Protein AF-0000000066322298 (afdb_homodimer)

Structure (mmCIF, N/CA/C/O backbone):
data_AF-0000000066322298-model_v1
#
loop_
_entity.id
_entity.type
_entity.pdbx_description
1 polymer 'Putative pre-16S rRNA nuclease'
#
loop_
_atom_site.group_PDB
_atom_site.id
_atom_site.type_symbol
_atom_site.label_atom_id
_atom_site.label_alt_id
_atom_site.label_comp_id
_atom_site.label_asym_id
_atom_site.label_entity_id
_atom_site.label_seq_id
_atom_site.pdbx_PDB_ins_code
_atom_site.Cartn_x
_atom_site.Cartn_y
_atom_site.Cartn_z
_atom_site.occupancy
_atom_site.B_iso_or_equiv
_atom_site.auth_seq_id
_atom_site.auth_comp_id
_atom_site.auth_asym_id
_atom_site.auth_atom_id
_atom_site.pdbx_PDB_model_num
ATOM 1 N N . MET A 1 1 ? -18.297 -0.615 18.203 1 59.66 1 MET A N 1
ATOM 2 C CA . MET A 1 1 ? -17.594 0.666 18.266 1 59.66 1 MET A CA 1
ATOM 3 C C . MET A 1 1 ? -18.031 1.583 17.125 1 59.66 1 MET A C 1
ATOM 5 O O . MET A 1 1 ? -18.406 1.11 16.062 1 59.66 1 MET A O 1
ATOM 9 N N . PRO A 1 2 ? -18.266 2.912 17.453 1 78.44 2 PRO A N 1
ATOM 10 C CA . PRO A 1 2 ? -18.766 3.76 16.359 1 78.44 2 PRO A CA 1
ATOM 11 C C . PRO A 1 2 ? -17.766 3.875 15.203 1 78.44 2 PRO A C 1
ATOM 13 O O . PRO A 1 2 ? -16.562 3.676 15.391 1 78.44 2 PRO A O 1
ATOM 16 N N . GLU A 1 3 ? -18.234 3.994 14.047 1 89.56 3 GLU A N 1
ATOM 17 C CA . GLU A 1 3 ? -17.438 4.18 12.836 1 89.56 3 GLU A CA 1
ATOM 18 C C . GLU A 1 3 ? -16.562 5.418 12.953 1 89.56 3 GLU A C 1
ATOM 20 O O . GLU A 1 3 ? -17.016 6.477 13.391 1 89.56 3 GLU A O 1
ATOM 25 N N . GLU A 1 4 ? -15.305 5.211 12.797 1 94.12 4 GLU A N 1
ATOM 26 C CA . GLU A 1 4 ? -14.367 6.328 12.844 1 94.12 4 GLU A CA 1
ATOM 27 C C . GLU A 1 4 ? -13.742 6.59 11.477 1 94.12 4 GLU A C 1
ATOM 29 O O . GLU A 1 4 ? -13.43 5.652 10.742 1 94.12 4 GLU A O 1
ATOM 34 N N . THR A 1 5 ? -13.68 7.855 11.18 1 95.88 5 THR A N 1
ATOM 35 C CA . THR A 1 5 ? -12.875 8.305 10.055 1 95.88 5 THR A CA 1
ATOM 36 C C . THR A 1 5 ? -11.461 8.656 10.508 1 95.88 5 THR A C 1
ATOM 38 O O . THR A 1 5 ? -11.281 9.281 11.555 1 95.88 5 THR A O 1
ATOM 41 N N . LEU A 1 6 ? -10.508 8.188 9.703 1 96.75 6 LEU A N 1
ATOM 42 C CA . LEU A 1 6 ? -9.109 8.492 10 1 96.75 6 LEU A CA 1
ATOM 43 C C . LEU A 1 6 ? -8.43 9.164 8.812 1 96.75 6 LEU A C 1
ATOM 45 O O . LEU A 1 6 ? -8.719 8.836 7.66 1 96.75 6 LEU A O 1
ATOM 49 N N . LEU A 1 7 ? -7.512 10.086 9.117 1 97.5 7 LEU A N 1
ATOM 50 C CA . LEU A 1 7 ? -6.574 10.633 8.141 1 97.5 7 LEU A CA 1
ATOM 51 C C . LEU A 1 7 ? -5.145 10.211 8.461 1 97.5 7 LEU A C 1
ATOM 53 O O . LEU A 1 7 ? -4.789 10.055 9.633 1 97.5 7 LEU A O 1
ATOM 57 N N . ALA A 1 8 ? -4.406 10.039 7.414 1 96.25 8 ALA A N 1
ATOM 58 C CA . ALA A 1 8 ? -2.986 9.75 7.602 1 96.25 8 ALA A CA 1
ATOM 59 C C . ALA A 1 8 ? -2.117 10.727 6.816 1 96.25 8 ALA A C 1
ATOM 61 O O . ALA A 1 8 ? -2.479 11.133 5.711 1 96.25 8 ALA A O 1
ATOM 62 N N . PHE A 1 9 ? -0.996 11.039 7.461 1 94.62 9 PHE A N 1
ATOM 63 C CA . PHE A 1 9 ? 0.003 11.891 6.828 1 94.62 9 PHE A CA 1
ATOM 64 C C . PHE A 1 9 ? 1.349 11.188 6.75 1 94.62 9 PHE A C 1
ATOM 66 O O . PHE A 1 9 ? 1.855 10.688 7.758 1 94.62 9 PHE A O 1
ATOM 73 N N . ASP A 1 10 ? 1.851 11.078 5.547 1 89.56 10 ASP A N 1
ATOM 74 C CA . ASP A 1 10 ? 3.25 10.719 5.328 1 89.56 10 ASP A CA 1
ATOM 75 C C . ASP A 1 10 ? 4.102 11.969 5.09 1 89.56 10 ASP A C 1
ATOM 77 O O . ASP A 1 10 ? 4.156 12.484 3.975 1 89.56 10 ASP A O 1
ATOM 81 N N . PHE A 1 11 ? 4.746 12.344 6.215 1 88.69 11 PHE A N 1
ATOM 82 C CA . PHE A 1 11 ? 5.441 13.625 6.242 1 88.69 11 PHE A CA 1
ATOM 83 C C . PHE A 1 11 ? 6.789 13.523 5.543 1 88.69 11 PHE A C 1
ATOM 85 O O . PHE A 1 11 ? 7.648 12.734 5.949 1 88.69 11 PHE A O 1
ATOM 92 N N . GLY A 1 12 ? 6.855 14.227 4.473 1 82 12 GLY A N 1
ATOM 93 C CA . GLY A 1 12 ? 8.133 14.445 3.809 1 82 12 GLY A CA 1
ATOM 94 C C . GLY A 1 12 ? 8.562 15.898 3.805 1 82 12 GLY A C 1
ATOM 95 O O . GLY A 1 12 ? 7.734 16.797 3.961 1 82 12 GLY A O 1
ATOM 96 N N . GLU A 1 13 ? 9.883 16.156 3.654 1 77.44 13 GLU A N 1
ATOM 97 C CA . GLU A 1 13 ? 10.422 17.516 3.641 1 77.44 13 GLU A CA 1
ATOM 98 C C . GLU A 1 13 ? 9.852 18.312 2.477 1 77.44 13 GLU A C 1
ATOM 100 O O . GLU A 1 13 ? 9.555 19.5 2.623 1 77.44 13 GLU A O 1
ATOM 105 N N . LYS A 1 14 ? 9.625 17.641 1.433 1 80.81 14 LYS A N 1
ATOM 106 C CA . LYS A 1 14 ? 9.188 18.359 0.234 1 80.81 14 LYS A CA 1
ATOM 107 C C . LYS A 1 14 ? 7.684 18.203 0.023 1 80.81 14 LYS A C 1
ATOM 109 O O . LYS A 1 14 ? 7.055 19.047 -0.613 1 80.81 14 LYS A O 1
ATOM 114 N N . LYS A 1 15 ? 7.191 17.188 0.535 1 88.06 15 LYS A N 1
ATOM 115 C CA . LYS A 1 15 ? 5.773 16.922 0.31 1 88.06 15 LYS A CA 1
ATOM 116 C C . LYS A 1 15 ? 5.176 16.109 1.452 1 88.06 15 LYS A C 1
ATOM 118 O O . LYS A 1 15 ? 5.902 15.422 2.182 1 88.06 15 LYS A O 1
ATOM 123 N N . ILE A 1 16 ? 3.859 16.266 1.579 1 91.06 16 ILE A N 1
ATOM 124 C CA . ILE A 1 16 ? 3.121 15.461 2.547 1 91.06 16 ILE A CA 1
ATOM 125 C C . ILE A 1 16 ? 2.064 14.625 1.826 1 91.06 16 ILE A C 1
ATOM 127 O O . ILE A 1 16 ? 1.166 15.172 1.182 1 91.06 16 ILE A O 1
ATOM 131 N N . GLY A 1 17 ? 2.197 13.289 1.873 1 92.31 17 GLY A N 1
ATOM 132 C CA . GLY A 1 17 ? 1.12 12.43 1.411 1 92.31 17 GLY A CA 1
ATOM 133 C C . GLY A 1 17 ? -0.044 12.359 2.381 1 92.31 17 GLY A C 1
ATOM 134 O O . GLY A 1 17 ? 0.156 12.328 3.598 1 92.31 17 GLY A O 1
ATOM 135 N N . VAL A 1 18 ? -1.245 12.344 1.82 1 94.56 18 VAL A N 1
ATOM 136 C CA . VAL A 1 18 ? -2.438 12.266 2.658 1 94.56 18 VAL A CA 1
ATOM 137 C C . VAL A 1 18 ? -3.287 11.07 2.232 1 94.56 18 VAL A C 1
ATOM 139 O O . VAL A 1 18 ? -3.469 10.828 1.037 1 94.56 18 VAL A O 1
ATOM 142 N N . ALA A 1 19 ? -3.756 10.383 3.213 1 93.94 19 ALA A N 1
ATOM 143 C CA . ALA A 1 19 ? -4.68 9.281 2.967 1 93.94 19 ALA A CA 1
ATOM 144 C C . ALA A 1 19 ? -5.875 9.344 3.912 1 93.94 19 ALA A C 1
ATOM 146 O O . ALA A 1 19 ? -5.836 10.047 4.93 1 93.94 19 ALA A O 1
ATOM 147 N N . ILE A 1 20 ? -6.91 8.695 3.496 1 95.19 20 ILE A N 1
ATOM 148 C CA . ILE A 1 20 ? -8.125 8.656 4.305 1 95.19 20 ILE A CA 1
ATOM 149 C C . ILE A 1 20 ? -8.609 7.211 4.422 1 95.19 20 ILE A C 1
ATOM 151 O O . ILE A 1 20 ? -8.367 6.395 3.531 1 95.19 20 ILE A O 1
ATOM 155 N N . GLY A 1 21 ? -9.195 6.934 5.566 1 94 21 GLY A N 1
ATOM 156 C CA . GLY A 1 21 ? -9.805 5.637 5.805 1 94 21 GLY A CA 1
ATOM 157 C C . GLY A 1 21 ? -10.859 5.664 6.891 1 94 21 GLY A C 1
ATOM 158 O O . GLY A 1 21 ? -11.148 6.723 7.461 1 94 21 GLY A O 1
ATOM 159 N N . ASN A 1 22 ? -11.523 4.535 7.047 1 93.06 22 ASN A N 1
ATOM 160 C CA . ASN A 1 22 ? -12.508 4.414 8.125 1 93.06 22 ASN A CA 1
ATOM 161 C C . ASN A 1 22 ? -12.531 3.002 8.703 1 93.06 22 ASN A C 1
ATOM 163 O O . ASN A 1 22 ? -12.055 2.059 8.07 1 93.06 22 ASN A O 1
ATOM 167 N N . THR A 1 23 ? -13.094 2.932 9.883 1 92.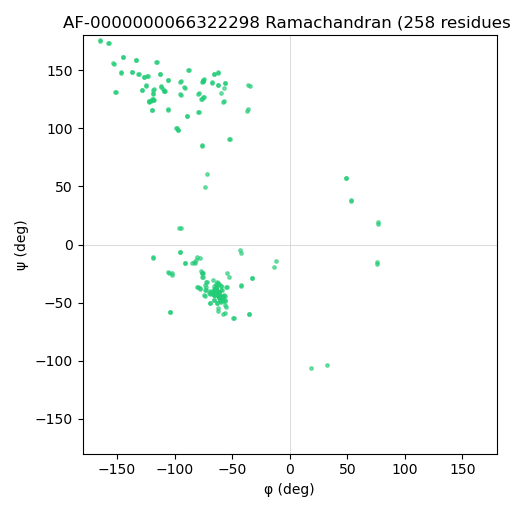31 23 THR A N 1
ATOM 168 C CA . THR A 1 23 ? -13.055 1.671 10.617 1 92.31 23 THR A CA 1
ATOM 169 C C . THR A 1 23 ? -14.172 0.741 10.148 1 92.31 23 THR A C 1
ATOM 171 O O . THR A 1 23 ? -14.156 -0.455 10.445 1 92.31 23 THR A O 1
ATOM 174 N N . LEU A 1 24 ? -15.141 1.279 9.445 1 88.25 24 LEU A N 1
ATOM 175 C CA . LEU A 1 24 ? -16.219 0.44 8.93 1 88.25 24 LEU A CA 1
ATOM 176 C C . LEU A 1 24 ? -15.703 -0.484 7.828 1 88.25 24 LEU A C 1
ATOM 178 O O . LEU A 1 24 ? -15.898 -1.7 7.891 1 88.25 24 LEU A O 1
ATOM 182 N N . THR A 1 25 ? -15.008 0.079 6.848 1 85.69 25 THR A N 1
ATOM 183 C CA . THR A 1 25 ? -14.508 -0.698 5.723 1 85.69 25 THR A CA 1
ATOM 184 C C . THR A 1 25 ? -13.102 -1.218 6.012 1 85.69 25 THR A C 1
ATOM 186 O O . THR A 1 25 ? -12.602 -2.105 5.312 1 85.69 25 THR A O 1
ATOM 189 N N . CYS A 1 26 ? -12.445 -0.645 7.023 1 87.94 26 CYS A N 1
ATOM 190 C CA . CYS A 1 26 ? -11.062 -0.976 7.359 1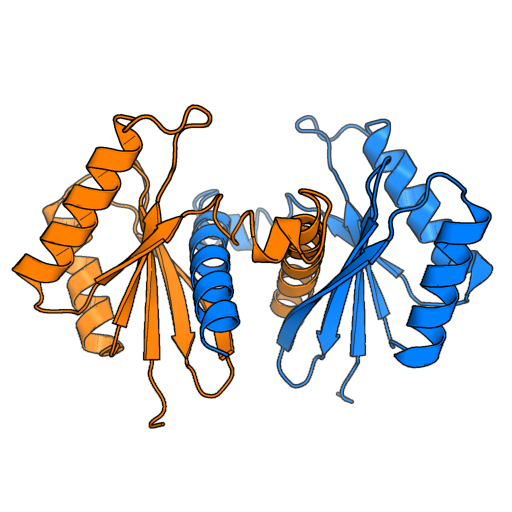 87.94 26 CYS A CA 1
ATOM 191 C C . CYS A 1 26 ? -10.156 -0.851 6.141 1 87.94 26 CYS A C 1
ATOM 193 O O . CYS A 1 26 ? -9.297 -1.701 5.91 1 87.94 26 CYS A O 1
ATOM 195 N N . HIS A 1 27 ? -10.484 0.156 5.379 1 86.81 27 HIS A N 1
ATOM 196 C CA . HIS A 1 27 ? -9.742 0.372 4.137 1 86.81 27 HIS A CA 1
ATOM 197 C C . HIS A 1 27 ? -9.234 1.805 4.043 1 86.81 27 HIS A C 1
ATOM 199 O O . HIS A 1 27 ? -9.969 2.752 4.332 1 86.81 27 HIS A O 1
ATOM 205 N N . ALA A 1 28 ? -7.922 1.854 3.668 1 90.38 28 ALA A N 1
ATOM 206 C CA . ALA A 1 28 ? -7.281 3.148 3.451 1 90.38 28 ALA A CA 1
ATOM 207 C C . ALA A 1 28 ? -7.082 3.418 1.962 1 90.38 28 ALA A C 1
ATOM 209 O O . ALA A 1 28 ? -6.762 2.504 1.197 1 90.38 28 ALA A O 1
ATOM 210 N N . ARG A 1 29 ? -7.27 4.656 1.54 1 88.31 29 ARG A N 1
ATOM 211 C CA . ARG A 1 29 ? -7 5.059 0.163 1 88.31 29 ARG A CA 1
ATOM 212 C C . ARG A 1 29 ? -6.277 6.398 0.114 1 88.31 29 ARG A C 1
ATOM 214 O O . ARG A 1 29 ? -6.465 7.246 0.992 1 88.31 29 ARG A O 1
ATOM 221 N N . PRO A 1 30 ? -5.402 6.578 -0.94 1 89.19 30 PRO A N 1
ATOM 222 C CA . PRO A 1 30 ? -4.77 7.891 -1.085 1 89.19 30 PRO A CA 1
ATOM 223 C C . PRO A 1 30 ? -5.781 9.008 -1.343 1 89.19 30 PRO A C 1
ATOM 225 O O . PRO A 1 30 ? -6.781 8.789 -2.031 1 89.19 30 PRO A O 1
ATOM 228 N N . LEU A 1 31 ? -5.562 10.148 -0.655 1 91.19 31 LEU A N 1
ATOM 229 C CA . LEU A 1 31 ? -6.449 11.289 -0.848 1 91.19 31 LEU A CA 1
ATOM 230 C C . LEU A 1 31 ? -5.781 12.359 -1.702 1 91.19 31 LEU A C 1
ATOM 232 O O . LEU A 1 31 ? -6.301 12.727 -2.756 1 91.19 31 LEU A O 1
ATOM 236 N N . GLU A 1 32 ? -4.652 12.859 -1.287 1 90.69 32 GLU A N 1
ATOM 237 C CA . GLU A 1 32 ? -3.936 13.891 -2.035 1 90.69 32 GLU A CA 1
ATOM 238 C C . GLU A 1 32 ? -2.496 14.023 -1.551 1 90.69 32 GLU A C 1
ATOM 240 O O . GLU A 1 32 ? -2.082 13.336 -0.616 1 90.69 32 GLU A O 1
ATOM 245 N N . ILE A 1 33 ? -1.737 14.922 -2.309 1 91.19 33 ILE A N 1
ATOM 246 C CA . ILE A 1 33 ? -0.397 15.336 -1.911 1 91.19 33 ILE A CA 1
ATOM 247 C C . ILE A 1 33 ? -0.375 16.844 -1.663 1 91.19 33 ILE A C 1
ATOM 249 O O . ILE A 1 33 ? -0.882 17.625 -2.477 1 91.19 33 ILE A O 1
ATOM 253 N N . ILE A 1 34 ? 0.028 17.219 -0.518 1 91.69 34 ILE A N 1
ATOM 254 C CA . ILE A 1 34 ? 0.225 18.625 -0.224 1 91.69 34 ILE A CA 1
ATOM 255 C C . ILE A 1 34 ? 1.65 19.047 -0.591 1 91.69 34 ILE A C 1
ATOM 257 O O . ILE A 1 34 ? 2.615 18.531 -0.017 1 91.69 34 ILE A O 1
ATOM 261 N N . PHE A 1 35 ? 1.629 19.875 -1.681 1 83.81 35 PHE A N 1
ATOM 262 C CA . PHE A 1 35 ? 2.916 20.406 -2.119 1 83.81 35 PHE A CA 1
ATOM 263 C C . PHE A 1 35 ? 3.133 21.812 -1.582 1 83.81 35 PHE A C 1
ATOM 265 O O . PHE A 1 35 ? 2.314 22.703 -1.815 1 83.81 35 PHE A O 1
ATOM 272 N N . SER A 1 36 ? 3.836 22.031 -0.592 1 73.94 36 SER A N 1
ATOM 273 C CA . SER A 1 36 ? 4.117 23.422 -0.247 1 73.94 36 SER A CA 1
ATOM 274 C C . SER A 1 36 ? 5.461 23.562 0.459 1 73.94 36 SER A C 1
ATOM 276 O O . SER A 1 36 ? 5.801 22.75 1.321 1 73.94 36 SER A O 1
ATOM 278 N N . GLU A 1 37 ? 6.125 24.531 -0.12 1 73.56 37 GLU A N 1
ATOM 279 C CA . GLU A 1 37 ? 7.391 24.844 0.541 1 73.56 37 GLU A CA 1
ATOM 280 C C . GLU A 1 37 ? 7.168 25.641 1.818 1 73.56 37 GLU A C 1
ATOM 282 O O . GLU A 1 37 ? 7.984 25.578 2.742 1 73.56 37 GLU A O 1
ATOM 287 N N . ARG A 1 38 ? 6.047 26.328 1.857 1 86.38 38 ARG A N 1
ATOM 288 C CA . ARG A 1 38 ? 5.82 27.172 3.023 1 86.38 38 ARG A CA 1
ATOM 289 C C . ARG A 1 38 ? 4.988 26.438 4.074 1 86.38 38 ARG A C 1
ATOM 291 O O . ARG A 1 38 ? 3.977 25.812 3.748 1 86.38 38 ARG A O 1
ATOM 298 N N . ARG A 1 39 ? 5.375 26.672 5.312 1 87.56 39 ARG A N 1
ATOM 299 C CA . ARG A 1 39 ? 4.75 26.016 6.449 1 87.56 39 ARG A CA 1
ATOM 300 C C . ARG A 1 39 ? 3.295 26.438 6.602 1 87.56 39 ARG A C 1
ATOM 302 O O . ARG A 1 39 ? 2.414 25.609 6.836 1 87.56 39 ARG A O 1
ATOM 309 N N . ASP A 1 40 ? 3.047 27.75 6.457 1 90.94 40 ASP A N 1
ATOM 310 C CA . ASP A 1 40 ? 1.698 28.266 6.656 1 90.94 40 ASP A CA 1
ATOM 311 C C . ASP A 1 40 ? 0.732 27.703 5.617 1 90.94 40 ASP A C 1
ATOM 313 O O . ASP A 1 40 ? -0.422 27.406 5.93 1 90.94 40 ASP A O 1
ATOM 317 N N . GLU A 1 41 ? 1.222 27.578 4.465 1 92.19 41 GLU A N 1
ATOM 318 C CA . GLU A 1 41 ? 0.393 27.031 3.398 1 92.19 41 GLU A CA 1
ATOM 319 C C . GLU A 1 41 ? 0.106 25.547 3.635 1 92.19 41 GLU A C 1
ATOM 321 O O . GLU A 1 41 ? -1.02 25.078 3.426 1 92.19 41 GLU A O 1
ATOM 326 N N . ARG A 1 42 ? 1.069 24.875 4.066 1 92.06 42 ARG A N 1
ATOM 327 C CA . ARG A 1 42 ? 0.927 23.453 4.359 1 92.06 42 ARG A CA 1
ATOM 328 C C . ARG A 1 42 ? -0.107 23.219 5.453 1 92.06 42 ARG A C 1
ATOM 330 O O . ARG A 1 42 ? -1.021 22.422 5.293 1 92.06 42 ARG A O 1
ATOM 337 N N . PHE A 1 43 ? -0.017 24 6.453 1 94.62 43 PHE A N 1
ATOM 338 C CA . PHE A 1 4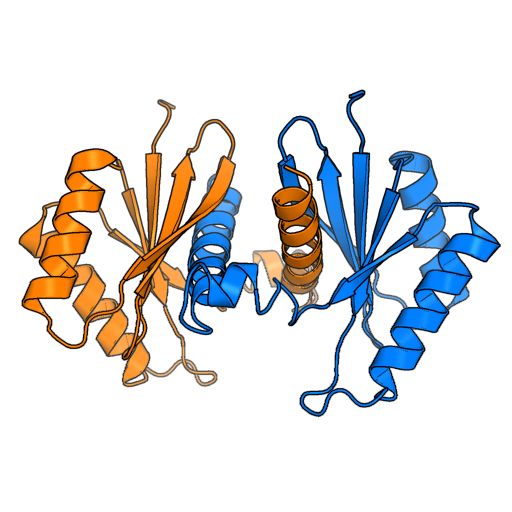3 ? -0.922 23.812 7.578 1 94.62 43 PHE A CA 1
ATOM 339 C C . PHE A 1 43 ? -2.312 24.344 7.25 1 94.62 43 PHE A C 1
ATOM 341 O O . PHE A 1 43 ? -3.311 23.859 7.785 1 94.62 43 PHE A O 1
ATOM 348 N N . GLY A 1 44 ? -2.32 25.344 6.363 1 96.25 44 GLY A N 1
ATOM 349 C CA . GLY A 1 44 ? -3.623 25.766 5.883 1 96.25 44 GLY A CA 1
ATOM 350 C C . GLY A 1 44 ? -4.387 24.672 5.164 1 96.25 44 GLY A C 1
ATOM 351 O O . GLY A 1 44 ? -5.586 24.484 5.398 1 96.25 44 GLY A O 1
ATOM 352 N N . ARG A 1 45 ? -3.674 24 4.312 1 95.31 45 ARG A N 1
ATOM 353 C CA . ARG A 1 45 ? -4.309 22.906 3.584 1 95.31 45 ARG A CA 1
ATOM 354 C C . ARG A 1 45 ? -4.711 21.766 4.531 1 95.31 45 ARG A C 1
ATOM 356 O O . ARG A 1 45 ? -5.793 21.203 4.398 1 95.31 45 ARG A O 1
ATOM 363 N N . ILE A 1 46 ? -3.873 21.5 5.457 1 96.69 46 ILE A N 1
ATOM 364 C CA . ILE A 1 46 ? -4.152 20.469 6.449 1 96.69 46 ILE A CA 1
ATOM 365 C C . ILE A 1 46 ? -5.406 20.844 7.238 1 96.69 46 ILE A C 1
ATOM 367 O O . ILE A 1 46 ? -6.281 20 7.457 1 96.69 46 ILE A O 1
ATOM 371 N N . GLN A 1 47 ? -5.441 22.062 7.613 1 97.19 47 GLN A N 1
ATOM 372 C CA . GLN A 1 47 ? -6.613 22.531 8.344 1 97.19 47 GLN A CA 1
ATOM 373 C C . GLN A 1 47 ? -7.887 22.312 7.535 1 97.19 47 GLN A C 1
ATOM 375 O O . GLN A 1 47 ? -8.898 21.844 8.07 1 97.19 47 GLN A O 1
ATOM 380 N N . ALA A 1 48 ? -7.789 22.625 6.289 1 97.69 48 ALA A N 1
ATOM 381 C CA . ALA A 1 48 ? -8.945 22.453 5.418 1 97.69 48 ALA A CA 1
ATOM 382 C C . ALA A 1 48 ? -9.367 20.984 5.359 1 97.69 48 ALA A C 1
ATOM 384 O O . ALA A 1 48 ? -10.562 20.672 5.371 1 97.69 48 ALA A O 1
ATOM 385 N N . LEU A 1 49 ? -8.438 20.125 5.289 1 97 49 LEU A N 1
ATOM 386 C CA . LEU A 1 49 ? -8.719 18.688 5.246 1 97 49 LEU A CA 1
ATOM 387 C C . LEU A 1 49 ? -9.352 18.219 6.551 1 97 49 LEU A C 1
ATOM 389 O O . LEU A 1 49 ? -10.32 17.453 6.535 1 97 49 LEU A O 1
ATOM 393 N N . LEU A 1 50 ? -8.844 18.656 7.699 1 97.62 50 LEU A N 1
ATOM 394 C CA . LEU A 1 50 ? -9.359 18.266 9.008 1 97.62 50 LEU A CA 1
ATOM 395 C C . LEU A 1 50 ? -10.789 18.766 9.195 1 97.62 50 LEU A C 1
ATOM 397 O O . LEU A 1 50 ? -11.617 18.062 9.781 1 97.62 50 LEU A O 1
ATOM 401 N N . GLU A 1 51 ? -11.031 19.891 8.68 1 97.44 51 GLU A N 1
ATOM 402 C CA . GLU A 1 51 ? -12.367 20.469 8.789 1 97.44 51 GLU A CA 1
ATOM 403 C C . GLU A 1 51 ? -13.352 19.734 7.875 1 97.44 51 GLU A C 1
ATOM 405 O O . GLU A 1 51 ? -14.516 19.547 8.234 1 97.44 51 GLU A O 1
ATOM 410 N N . ALA A 1 52 ? -12.867 19.344 6.762 1 97.31 52 ALA A N 1
ATOM 411 C CA . ALA A 1 52 ? -13.719 18.688 5.777 1 97.31 52 ALA A CA 1
ATOM 412 C C . ALA A 1 52 ? -14.07 17.266 6.215 1 97.31 52 ALA A C 1
ATOM 414 O O . ALA A 1 52 ? -15.203 16.812 6.039 1 97.31 52 ALA A O 1
ATOM 415 N N . TRP A 1 53 ? -13.125 16.562 6.789 1 96 53 TRP A N 1
ATOM 416 C CA . TRP A 1 53 ? -13.305 15.133 7.031 1 96 53 TRP A CA 1
ATOM 417 C C . TRP A 1 53 ? -13.586 14.859 8.508 1 96 53 TRP A C 1
ATOM 419 O O . TRP A 1 53 ? -14.109 13.805 8.859 1 96 53 TRP A O 1
ATOM 429 N N . ARG A 1 54 ? -13.148 15.75 9.367 1 96.25 54 ARG A N 1
ATOM 430 C CA . ARG A 1 54 ? -13.359 15.656 10.805 1 96.25 54 ARG A CA 1
ATOM 431 C C . ARG A 1 54 ? -12.992 14.273 11.328 1 96.25 54 ARG A C 1
ATOM 433 O O . ARG A 1 54 ? -13.812 13.602 11.961 1 96.25 54 ARG A O 1
ATOM 440 N N . PRO A 1 55 ? -11.805 13.898 11.102 1 96.88 55 PRO A N 1
ATOM 441 C CA . PRO A 1 55 ? -11.398 12.57 11.562 1 96.88 55 PRO A CA 1
ATOM 442 C C . PRO A 1 55 ? -11.383 12.445 13.086 1 96.88 55 PRO A C 1
ATOM 444 O O . PRO A 1 55 ? -11.078 13.414 13.781 1 96.88 55 PRO A O 1
ATOM 447 N N . GLN A 1 56 ? -11.711 11.234 13.586 1 95.81 56 GLN A N 1
ATOM 448 C CA . GLN A 1 56 ? -11.594 10.977 15.016 1 95.81 56 GLN A CA 1
ATOM 449 C C . GLN A 1 56 ? -10.141 10.773 15.422 1 95.81 56 GLN A C 1
ATOM 451 O O . GLN A 1 56 ? -9.773 10.992 16.578 1 95.81 56 GLN A O 1
ATOM 456 N N . ARG A 1 57 ? -9.336 10.352 14.422 1 95.31 57 ARG A N 1
ATOM 457 C CA . ARG A 1 57 ? -7.914 10.125 14.656 1 95.31 57 ARG A CA 1
ATOM 458 C C . ARG A 1 57 ? -7.098 10.469 13.414 1 95.31 57 ARG A C 1
ATOM 460 O O . ARG A 1 57 ? -7.566 10.297 12.289 1 95.31 57 ARG A O 1
ATOM 467 N N . VAL A 1 58 ? -5.887 10.938 13.734 1 97.38 58 VAL A N 1
ATOM 468 C CA . VAL A 1 58 ? -4.906 11.195 12.68 1 97.38 58 VAL A CA 1
ATOM 469 C C . VAL A 1 58 ? -3.682 10.305 12.883 1 97.38 58 VAL A C 1
ATOM 471 O O . VAL A 1 58 ? -3.201 10.148 14.008 1 97.38 58 VAL A O 1
ATOM 474 N N . VAL A 1 59 ? -3.26 9.703 11.781 1 95.81 59 VAL A N 1
ATOM 475 C CA . VAL A 1 59 ? -2.082 8.844 11.828 1 95.81 59 VAL A CA 1
ATOM 476 C C . VAL A 1 59 ? -0.921 9.523 11.102 1 95.81 59 VAL A C 1
ATOM 478 O O . VAL A 1 59 ? -1.1 10.078 10.016 1 95.81 59 VAL A O 1
ATOM 481 N N . VAL A 1 60 ? 0.251 9.531 11.758 1 94.44 60 VAL A N 1
ATOM 482 C CA . VAL A 1 60 ? 1.459 10.047 11.125 1 94.44 60 VAL A CA 1
ATOM 483 C C . VAL A 1 60 ? 2.512 8.945 11.031 1 94.44 60 VAL A C 1
ATOM 485 O O . VAL A 1 60 ? 2.801 8.273 12.023 1 94.44 60 VAL A O 1
ATOM 488 N N . GLY A 1 61 ? 2.953 8.758 9.781 1 89.31 61 GLY A N 1
ATOM 489 C CA . GLY A 1 61 ? 4.027 7.793 9.594 1 89.31 61 GLY A CA 1
ATOM 490 C C . GLY A 1 61 ? 5.344 8.234 10.203 1 89.31 61 GLY A C 1
ATOM 491 O O . GLY A 1 61 ? 5.719 9.406 10.094 1 89.31 61 GLY A O 1
ATOM 492 N N . LEU A 1 62 ? 6.043 7.223 10.836 1 80.81 62 LEU A N 1
ATOM 493 C CA . LEU A 1 62 ? 7.363 7.492 11.398 1 80.81 62 LEU A CA 1
ATOM 494 C C . LEU A 1 62 ? 8.461 6.887 10.531 1 80.81 62 LEU A C 1
ATOM 496 O O . LEU A 1 62 ? 8.422 5.691 10.227 1 80.81 62 LEU A O 1
ATOM 500 N N . ALA A 1 63 ? 9.312 7.742 9.953 1 70.38 63 ALA A N 1
ATOM 501 C CA . ALA A 1 63 ? 10.477 7.258 9.227 1 70.38 63 ALA A CA 1
ATOM 502 C C . ALA A 1 63 ? 11.57 6.801 10.188 1 70.38 63 ALA A C 1
ATOM 504 O O . ALA A 1 63 ? 12.148 7.609 10.922 1 70.38 63 ALA A O 1
ATOM 505 N N . LEU A 1 64 ? 11.477 5.578 10.625 1 61.72 64 LEU A N 1
ATOM 506 C CA . LEU A 1 64 ? 12.5 5.156 11.57 1 61.72 64 LEU A CA 1
ATOM 507 C C . LEU A 1 64 ? 13.805 4.801 10.852 1 61.72 64 LEU A C 1
ATOM 509 O O . LEU A 1 64 ? 13.773 4.301 9.727 1 61.72 64 LEU A O 1
ATOM 513 N N . ALA A 1 65 ? 14.922 5.395 11.398 1 55.91 65 ALA A N 1
ATOM 514 C CA . ALA A 1 65 ? 16.25 5.027 10.922 1 55.91 65 ALA A CA 1
ATOM 515 C C . ALA A 1 65 ? 16.484 3.525 11.055 1 55.91 65 ALA A C 1
ATOM 517 O O . ALA A 1 65 ? 15.867 2.865 11.891 1 55.91 65 ALA A O 1
ATOM 518 N N . THR A 1 66 ? 17.125 2.969 9.984 1 54.19 66 THR A N 1
ATOM 519 C CA . THR A 1 66 ? 17.516 1.564 10.031 1 54.19 66 THR A CA 1
ATOM 520 C C . THR A 1 66 ? 18.109 1.212 11.391 1 54.19 66 THR A C 1
ATOM 522 O O . THR A 1 66 ? 17.953 0.082 11.859 1 54.19 66 THR A O 1
ATOM 525 N N . ASP A 1 67 ? 18.812 2.086 12.031 1 54.12 67 ASP A N 1
ATOM 526 C CA . ASP A 1 67 ? 19.516 1.769 13.273 1 54.12 67 ASP A CA 1
ATOM 527 C C . ASP A 1 67 ? 18.672 2.17 14.492 1 54.12 67 ASP A C 1
ATOM 529 O O . ASP A 1 67 ? 19.094 1.952 15.633 1 54.12 67 ASP A O 1
ATOM 533 N N . GLY A 1 68 ? 17.484 2.441 14.406 1 54.59 68 GLY A N 1
ATOM 534 C CA . GLY A 1 68 ? 16.594 2.742 15.516 1 54.59 68 GLY A CA 1
ATOM 535 C C . GLY A 1 68 ? 16.797 4.133 16.094 1 54.59 68 GLY A C 1
ATOM 536 O O . GLY A 1 68 ? 16.109 4.535 17.031 1 54.59 68 GLY A O 1
ATOM 537 N N . GLY A 1 69 ? 17.875 4.77 15.789 1 54.84 69 GLY A N 1
ATOM 538 C CA . GLY A 1 69 ? 18.156 6.059 16.391 1 54.84 69 GLY A CA 1
ATOM 539 C C . GLY A 1 69 ? 17.344 7.188 15.805 1 54.84 69 GLY A C 1
ATOM 540 O O . GLY A 1 69 ? 16.766 7.051 14.727 1 54.84 69 GLY A O 1
ATOM 541 N N . ASP A 1 70 ? 16.906 8.078 16.703 1 60.94 70 ASP A N 1
ATOM 542 C CA . ASP A 1 70 ? 16.156 9.242 16.25 1 60.94 70 ASP A CA 1
ATOM 543 C C . ASP A 1 70 ? 16.906 10 15.164 1 60.94 70 ASP A C 1
ATOM 545 O O . ASP A 1 70 ? 17.969 10.578 15.422 1 60.94 70 ASP A O 1
ATOM 549 N N . GLN A 1 71 ? 16.625 9.602 13.953 1 73 71 GLN A N 1
ATOM 550 C CA . GLN A 1 71 ? 17.172 10.328 12.82 1 73 71 GLN A CA 1
ATOM 551 C C . GLN A 1 71 ? 16.453 11.656 12.609 1 73 71 GLN A C 1
ATOM 553 O O . GLN A 1 71 ? 15.336 11.844 13.094 1 73 71 GLN A O 1
ATOM 558 N N . PRO A 1 72 ? 17.266 12.609 12.234 1 79.44 72 PRO A N 1
ATOM 559 C CA . PRO A 1 72 ? 16.672 13.914 11.922 1 79.44 72 PRO A CA 1
ATOM 560 C C . PRO A 1 72 ? 15.273 13.789 11.312 1 79.44 72 PRO A C 1
ATOM 562 O O . PRO A 1 72 ? 14.375 14.555 11.656 1 79.44 72 PRO A O 1
ATOM 565 N N . ALA A 1 73 ? 15.039 12.773 10.68 1 79.62 73 ALA A N 1
ATOM 566 C CA . ALA A 1 73 ? 13.742 12.594 10.031 1 79.62 73 ALA A CA 1
ATOM 567 C C . ALA A 1 73 ? 12.68 12.18 11.039 1 79.62 73 ALA A C 1
ATOM 569 O O . ALA A 1 73 ? 11.523 12.602 10.945 1 79.62 73 ALA A O 1
ATOM 570 N N . THR A 1 74 ? 13.062 11.352 11.984 1 82.25 74 THR A N 1
ATOM 571 C CA . THR A 1 74 ? 12.141 10.906 13.023 1 82.25 74 THR A CA 1
ATOM 572 C C . THR A 1 74 ? 11.688 12.086 13.883 1 82.25 74 THR A C 1
ATOM 574 O O . THR A 1 74 ? 10.5 12.211 14.188 1 82.25 74 THR A O 1
ATOM 577 N N . LEU A 1 75 ? 12.633 12.883 14.164 1 87.56 75 LEU A N 1
ATOM 578 C CA . LEU A 1 75 ? 12.328 14.055 14.977 1 87.56 75 LEU A CA 1
ATOM 579 C C . LEU A 1 75 ? 11.391 15.008 14.234 1 87.56 75 LEU A C 1
ATOM 581 O O . LEU A 1 75 ? 10.484 15.586 14.828 1 87.56 75 LEU A O 1
ATOM 585 N N . ARG A 1 76 ? 11.602 15.133 12.984 1 88.88 76 ARG A N 1
ATOM 586 C CA . ARG A 1 76 ? 10.75 16 12.18 1 88.88 76 ARG A CA 1
ATOM 587 C C . ARG A 1 76 ? 9.32 15.484 12.148 1 88.88 76 ARG A C 1
ATOM 589 O O . ARG A 1 76 ? 8.367 16.266 12.258 1 88.88 76 ARG A O 1
ATOM 596 N N . CYS A 1 77 ? 9.164 14.211 12.094 1 89.69 77 CYS A N 1
ATOM 597 C CA . CYS A 1 77 ? 7.836 13.609 12.078 1 89.69 77 CYS A CA 1
ATOM 598 C C . CYS A 1 77 ? 7.129 13.812 13.414 1 89.69 77 CYS A C 1
ATOM 600 O O . CYS A 1 77 ? 5.941 14.141 13.445 1 89.69 77 CYS A O 1
ATOM 602 N N . ARG A 1 78 ? 7.887 13.641 14.422 1 91.44 78 ARG A N 1
ATOM 603 C CA . ARG A 1 78 ? 7.316 13.828 15.758 1 91.44 78 ARG A CA 1
ATOM 604 C C . ARG A 1 78 ? 6.898 15.281 15.969 1 91.44 78 ARG A C 1
ATOM 606 O O . ARG A 1 78 ? 5.828 15.547 16.516 1 91.44 78 ARG A O 1
ATOM 613 N N . ARG A 1 79 ? 7.727 16.172 15.516 1 93.44 79 ARG A N 1
ATOM 614 C CA . ARG A 1 79 ? 7.391 17.594 15.625 1 93.44 79 ARG A CA 1
ATOM 615 C C . ARG A 1 79 ? 6.129 17.922 14.828 1 93.44 79 ARG A C 1
ATOM 617 O O . ARG A 1 79 ? 5.266 18.656 15.297 1 93.44 79 ARG A O 1
ATOM 624 N N . PHE A 1 80 ? 6.074 17.328 13.703 1 94.19 80 PHE A N 1
ATOM 625 C CA . PHE A 1 80 ? 4.895 17.516 12.859 1 94.19 80 PHE A CA 1
ATOM 626 C C . PHE A 1 80 ? 3.643 17.016 13.57 1 94.19 80 PHE A C 1
ATOM 628 O O . PHE A 1 80 ? 2.627 17.703 13.617 1 94.19 80 PHE A O 1
ATOM 635 N N . ALA A 1 81 ? 3.734 15.875 14.18 1 95.56 81 ALA A N 1
ATOM 636 C CA . ALA A 1 81 ? 2.615 15.289 14.914 1 95.56 81 ALA A CA 1
ATOM 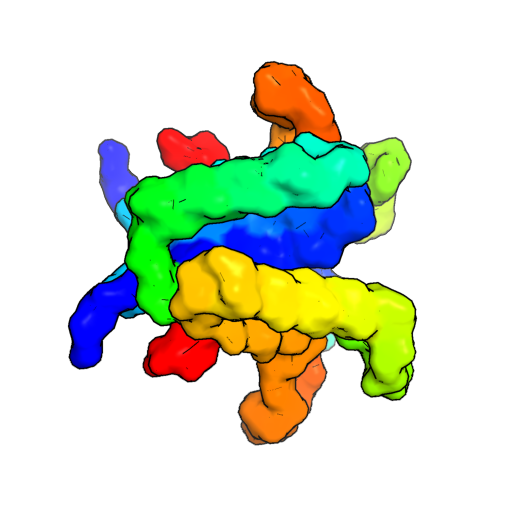637 C C . ALA A 1 81 ? 2.193 16.188 16.078 1 95.56 81 ALA A C 1
ATOM 639 O O . ALA A 1 81 ? 1 16.422 16.281 1 95.56 81 ALA A O 1
ATOM 640 N N . ASN A 1 82 ? 3.148 16.656 16.75 1 95.44 82 ASN A N 1
ATOM 641 C CA . ASN A 1 82 ? 2.881 17.547 17.859 1 95.44 82 ASN A CA 1
ATOM 642 C C . ASN A 1 82 ? 2.201 18.828 17.406 1 95.44 82 ASN A C 1
ATOM 644 O O . ASN A 1 82 ? 1.309 19.344 18.078 1 95.44 82 ASN A O 1
ATOM 648 N N . GLN A 1 83 ? 2.66 19.344 16.281 1 95.81 83 GLN A N 1
ATOM 649 C CA . GLN A 1 83 ? 2.062 20.547 15.734 1 95.81 83 GLN A CA 1
ATOM 650 C C . GLN A 1 83 ? 0.607 20.312 15.336 1 95.81 83 GLN A C 1
ATOM 652 O O . GLN A 1 83 ? -0.247 21.188 15.547 1 95.81 83 GLN A O 1
ATOM 657 N N . LEU A 1 84 ? 0.299 19.188 14.805 1 96.31 84 LEU A N 1
ATOM 658 C CA . LEU A 1 84 ? -1.074 18.844 14.461 1 96.31 84 LEU A CA 1
ATOM 659 C C . LEU A 1 84 ? -1.968 18.844 15.695 1 96.31 84 LEU A C 1
ATOM 661 O O . LEU A 1 84 ? -3.057 19.422 15.68 1 96.31 84 LEU A O 1
ATOM 665 N N . HIS A 1 85 ? -1.477 18.203 16.688 1 96.38 85 HIS A N 1
ATOM 666 C CA . HIS A 1 85 ? -2.225 18.125 17.938 1 96.38 85 HIS A CA 1
ATOM 667 C C . HIS A 1 85 ? -2.408 19.516 18.547 1 96.38 85 HIS A C 1
ATOM 669 O O . HIS A 1 85 ? -3.521 19.891 18.922 1 96.38 85 HIS A O 1
ATOM 675 N N . GLY A 1 86 ? -1.345 20.188 18.641 1 95.94 86 GLY A N 1
ATOM 676 C CA . GLY A 1 86 ? -1.363 21.5 19.266 1 95.94 86 GLY A CA 1
ATOM 677 C C . GLY A 1 86 ? -2.219 22.5 18.531 1 95.94 86 GLY A C 1
ATOM 678 O O . GLY A 1 86 ? -2.98 23.25 19.141 1 95.94 86 GLY A O 1
ATOM 679 N N . ARG A 1 87 ? -2.102 22.5 17.266 1 95.25 87 ARG A N 1
ATOM 680 C CA . ARG A 1 87 ? -2.758 23.531 16.453 1 95.25 87 ARG A CA 1
ATOM 681 C C . ARG A 1 87 ? -4.234 23.203 16.25 1 95.25 87 ARG A C 1
ATOM 683 O O . ARG A 1 87 ? -5.074 24.094 16.188 1 95.25 87 ARG A O 1
ATOM 690 N N . PHE A 1 88 ? -4.566 21.938 16.094 1 96.75 88 PHE A N 1
ATOM 691 C CA . PHE A 1 88 ? -5.906 21.594 15.633 1 96.75 88 PHE A CA 1
ATOM 692 C C . PHE A 1 88 ? -6.648 20.766 16.672 1 96.75 88 PHE A C 1
ATOM 694 O O . PHE A 1 88 ? -7.832 20.453 16.5 1 96.75 88 PHE A O 1
ATOM 701 N N . GLY A 1 89 ? -6.059 20.297 17.656 1 95.88 89 GLY A N 1
ATOM 702 C CA . GLY A 1 89 ? -6.688 19.578 18.734 1 95.88 89 GLY A CA 1
ATOM 703 C C . GLY A 1 89 ? -7.043 18.141 18.375 1 95.88 89 GLY A C 1
ATOM 704 O O . GLY A 1 89 ? -7.871 17.516 19.047 1 95.88 89 GLY A O 1
ATOM 705 N N . VAL A 1 90 ? -6.449 17.641 17.344 1 95.88 90 VAL A N 1
ATOM 706 C CA . VAL A 1 90 ? -6.781 16.297 16.891 1 95.88 90 VAL A CA 1
ATOM 707 C C . VAL A 1 90 ? -5.914 15.281 17.641 1 95.88 90 VAL A C 1
ATOM 709 O O . VAL A 1 90 ? -4.789 15.586 18.047 1 95.88 90 VAL A O 1
ATOM 712 N N . THR A 1 91 ? -6.496 14.062 17.812 1 95.94 91 THR A N 1
ATOM 713 C CA . THR A 1 91 ? -5.723 12.938 18.344 1 95.94 91 THR A CA 1
ATOM 714 C C . THR A 1 91 ? -4.785 12.383 17.266 1 95.94 91 THR A C 1
ATOM 716 O O . THR A 1 91 ? -5.219 12.047 16.172 1 95.94 91 THR A O 1
ATOM 719 N N . VAL A 1 92 ? -3.447 12.281 17.641 1 96.19 92 VAL A N 1
ATOM 720 C CA . VAL A 1 92 ? -2.471 11.852 16.656 1 96.19 92 VAL A CA 1
ATOM 721 C C . VAL A 1 92 ? -1.804 10.555 17.109 1 96.19 92 VAL A C 1
ATOM 723 O O . VAL A 1 92 ? -1.382 10.445 18.266 1 96.19 92 VAL A O 1
ATOM 726 N N . GLU A 1 93 ? -1.777 9.586 16.234 1 93.69 93 GLU A N 1
ATOM 727 C CA . GLU A 1 93 ? -1.061 8.328 16.438 1 93.69 93 GLU A CA 1
ATOM 728 C C . GLU A 1 93 ? 0.157 8.242 15.516 1 93.69 93 GLU A C 1
ATOM 730 O O . GLU A 1 93 ? 0.059 8.508 14.32 1 93.69 93 GLU A O 1
ATOM 735 N N . LEU A 1 94 ? 1.317 7.824 16.141 1 89.75 94 LEU A N 1
ATOM 736 C CA . LEU A 1 94 ? 2.525 7.605 15.359 1 89.75 94 LEU A CA 1
ATOM 737 C C . LEU A 1 94 ? 2.664 6.137 14.977 1 89.75 94 LEU A C 1
ATOM 739 O O . LEU A 1 94 ? 2.51 5.25 15.82 1 89.75 94 LEU A O 1
ATOM 743 N N . VAL A 1 95 ? 2.883 5.938 13.703 1 85.38 95 VAL A N 1
ATOM 744 C CA . VAL A 1 95 ? 3.002 4.562 13.227 1 85.38 95 VAL A CA 1
ATOM 745 C C . VAL A 1 95 ? 4.359 4.367 12.555 1 85.38 95 VAL A C 1
ATOM 747 O O . VAL A 1 95 ? 4.742 5.145 11.68 1 85.38 95 VAL A O 1
ATOM 750 N N . ASP A 1 96 ? 5.07 3.369 13.094 1 73.25 96 ASP A N 1
ATOM 751 C CA . ASP A 1 96 ? 6.363 3.021 12.516 1 73.25 96 ASP A CA 1
ATOM 752 C C . ASP A 1 96 ? 6.195 2.221 11.227 1 73.25 96 ASP A C 1
ATOM 754 O O . ASP A 1 96 ? 5.379 1.298 11.164 1 73.25 96 ASP A O 1
ATOM 758 N N . GLU A 1 97 ? 6.848 2.789 10.188 1 59 97 GLU A N 1
ATOM 759 C CA . GLU A 1 97 ? 6.805 2.117 8.891 1 59 97 GLU A CA 1
ATOM 760 C C . GLU A 1 97 ? 7.281 0.672 9.008 1 59 97 GLU A C 1
ATOM 762 O O . GLU A 1 97 ? 6.832 -0.194 8.25 1 59 97 GLU A O 1
ATOM 767 N N . ARG A 1 98 ? 8.336 0.541 9.93 1 50.47 98 ARG A N 1
ATOM 768 C CA . ARG A 1 98 ? 9 -0.753 10.031 1 50.47 98 ARG A CA 1
ATOM 769 C C . ARG A 1 98 ? 8.125 -1.763 10.766 1 50.47 98 ARG A C 1
ATOM 771 O O . ARG A 1 98 ? 8.273 -2.973 10.578 1 50.47 98 ARG A O 1
ATOM 778 N N . GLY A 1 99 ? 7.48 -1.222 11.938 1 44.66 99 GLY A N 1
ATOM 779 C CA . GLY A 1 99 ? 6.918 -1.952 13.062 1 44.66 99 GLY A CA 1
ATOM 780 C C . GLY A 1 99 ? 5.898 -2.996 12.648 1 44.66 99 GLY A C 1
ATOM 781 O O . GLY A 1 99 ? 5.066 -3.414 13.453 1 44.66 99 GLY A O 1
ATOM 782 N N . SER A 1 100 ? 5.137 -3.211 11.711 1 40.12 100 SER A N 1
ATOM 783 C CA . SER A 1 100 ? 4.352 -4.344 12.188 1 40.12 100 SER A CA 1
ATOM 784 C C . SER A 1 100 ? 5.203 -5.301 13.016 1 40.12 100 SER A C 1
ATOM 786 O O . SER A 1 100 ? 6.379 -5.516 12.703 1 40.12 100 SER A O 1
ATOM 788 N N . SER A 1 101 ? 4.926 -5.555 14.453 1 36 101 SER A N 1
ATOM 789 C CA . SER A 1 101 ? 5.602 -6.141 15.602 1 36 101 SER A CA 1
ATOM 790 C C . SER A 1 101 ? 6.449 -7.34 15.195 1 36 101 SER A C 1
ATOM 792 O O . SER A 1 101 ? 6.16 -8 14.195 1 36 101 SER A O 1
ATOM 794 N N . MET A 1 102 ? 7.641 -7.492 15.695 1 34.31 102 MET A N 1
ATOM 795 C CA . MET A 1 102 ? 8.43 -8.695 15.945 1 34.31 102 MET A CA 1
ATOM 796 C C . MET A 1 102 ? 7.539 -9.852 16.375 1 34.31 102 MET A C 1
ATOM 798 O O . MET A 1 102 ? 7.699 -10.977 15.898 1 34.31 102 MET A O 1
ATOM 802 N N . GLU A 1 103 ? 6.797 -9.672 17.5 1 35.72 103 GLU A N 1
ATOM 803 C CA . GLU A 1 103 ? 5.984 -10.719 18.109 1 35.72 103 GLU A CA 1
ATOM 804 C C . GLU A 1 103 ? 4.879 -11.18 17.156 1 35.72 103 GLU A C 1
ATOM 806 O O . GLU A 1 103 ? 4.609 -12.383 17.047 1 35.72 103 GLU A O 1
ATOM 811 N N . ALA A 1 104 ? 4.047 -10.383 16.688 1 36.69 104 ALA A N 1
ATOM 812 C CA . ALA A 1 104 ? 3.131 -10.898 15.672 1 36.69 104 ALA A CA 1
ATOM 813 C C . ALA A 1 104 ? 3.889 -11.344 14.422 1 36.69 104 ALA A C 1
ATOM 815 O O . ALA A 1 104 ? 3.508 -12.32 13.773 1 36.69 104 ALA A O 1
ATOM 816 N N . GLN A 1 105 ? 5.031 -10.734 14.023 1 38.16 105 GLN A N 1
ATOM 817 C CA . GLN A 1 105 ? 6.086 -11.195 13.133 1 38.16 105 GLN A CA 1
ATOM 818 C C . GLN A 1 105 ? 6.676 -12.516 13.617 1 38.16 105 GLN A C 1
ATOM 820 O O . GLN A 1 105 ? 7.027 -13.383 12.812 1 38.16 105 GLN A O 1
ATOM 825 N N . GLU A 1 106 ? 7.188 -12.445 14.836 1 37.38 106 GLU A N 1
ATOM 826 C CA . GLU A 1 106 ? 7.703 -13.648 15.477 1 37.38 106 GLU A CA 1
ATOM 827 C C . GLU A 1 106 ? 6.695 -14.789 15.398 1 37.38 106 GLU A C 1
ATOM 829 O O . GLU A 1 106 ? 7.074 -15.945 15.203 1 37.38 106 GLU A O 1
ATOM 834 N N . LYS A 1 107 ? 5.469 -14.617 16.062 1 38.28 107 LYS A N 1
ATOM 835 C CA . LYS A 1 107 ? 4.535 -15.742 15.984 1 38.28 107 LYS A CA 1
ATOM 836 C C . LYS A 1 107 ? 4.254 -16.125 14.539 1 38.28 107 LYS A C 1
ATOM 838 O O . LYS A 1 107 ? 3.871 -17.266 14.25 1 38.28 107 LYS A O 1
ATOM 843 N N . LEU A 1 108 ? 3.779 -15.086 13.562 1 39.28 108 LEU A N 1
ATOM 844 C CA . LEU A 1 108 ? 3.988 -15.523 12.188 1 39.28 108 LEU A CA 1
ATOM 845 C C . LEU A 1 108 ? 5.473 -15.492 11.828 1 39.28 108 LEU A C 1
ATOM 847 O O . LEU A 1 108 ? 6.16 -14.508 12.094 1 39.28 108 LEU A O 1
ATOM 851 N N . GLY A 1 109 ? 6.375 -16.203 12.453 1 33.28 109 GLY A N 1
ATOM 852 C CA . GLY A 1 109 ? 7.816 -16.375 12.375 1 33.28 109 GLY A CA 1
ATOM 853 C C . GLY A 1 109 ? 8.523 -15.25 11.656 1 33.28 109 GLY A C 1
ATOM 854 O O . GLY A 1 109 ? 9.469 -14.664 12.188 1 33.28 109 GLY A O 1
ATOM 855 N N . SER A 1 110 ? 8.977 -15.609 10.336 1 34.94 110 SER A N 1
ATOM 856 C CA . SER A 1 110 ? 9.961 -14.883 9.539 1 34.94 110 SER A CA 1
ATOM 857 C C . SER A 1 110 ? 9.547 -13.43 9.328 1 34.94 110 SER A C 1
ATOM 859 O O . SER A 1 110 ? 8.367 -13.094 9.43 1 34.94 110 SER A O 1
ATOM 861 N N . HIS A 1 111 ? 10.453 -12.375 9.492 1 40.06 111 HIS A N 1
ATOM 862 C CA . HIS A 1 111 ? 10.555 -11.008 9.008 1 40.06 111 HIS A CA 1
ATOM 863 C C . HIS A 1 111 ? 9.555 -10.742 7.883 1 40.06 111 HIS A C 1
ATOM 865 O O . HIS A 1 111 ? 9.531 -9.648 7.309 1 40.06 111 HIS A O 1
ATOM 871 N N . ALA A 1 112 ? 8.984 -11.734 7.336 1 39.88 112 ALA A N 1
ATOM 872 C CA . ALA A 1 112 ? 8.492 -11.844 5.965 1 39.88 112 ALA A CA 1
ATOM 873 C C . ALA A 1 112 ? 7.086 -11.266 5.844 1 39.88 112 ALA A C 1
ATOM 875 O O . ALA A 1 112 ? 6.398 -11.5 4.844 1 39.88 112 ALA A O 1
ATOM 876 N N . PRO A 1 113 ? 6.34 -11.047 6.969 1 42.59 113 PRO A N 1
ATOM 877 C CA . PRO A 1 113 ? 4.957 -10.758 6.59 1 42.59 113 PRO A CA 1
ATOM 878 C C . PRO A 1 113 ? 4.836 -9.555 5.66 1 42.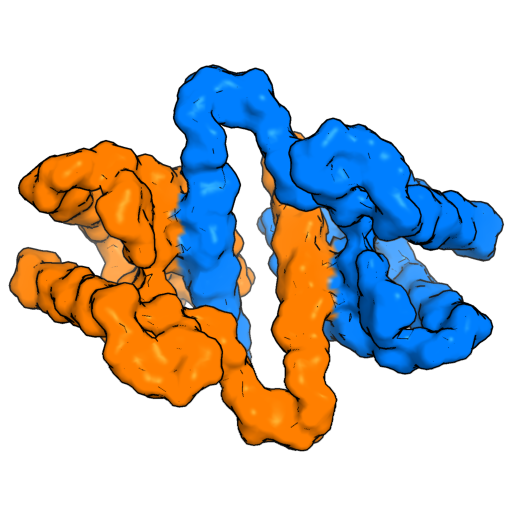59 113 PRO A C 1
ATOM 880 O O . PRO A 1 113 ? 3.883 -9.461 4.883 1 42.59 113 PRO A O 1
ATOM 883 N N . ASP A 1 114 ? 5.566 -8.414 6.133 1 49.03 114 ASP A N 1
ATOM 884 C CA . ASP A 1 114 ? 5.422 -7.18 5.371 1 49.03 114 ASP A CA 1
ATOM 885 C C . ASP A 1 114 ? 5.461 -7.457 3.869 1 49.03 114 ASP A C 1
ATOM 887 O O . ASP A 1 114 ? 5.223 -6.555 3.062 1 49.03 114 ASP A O 1
ATOM 891 N N . ASP A 1 115 ? 5.789 -8.75 3.76 1 63.59 115 ASP A N 1
ATOM 892 C CA . ASP A 1 115 ? 6.305 -8.977 2.412 1 63.59 115 ASP A CA 1
ATOM 893 C C . ASP A 1 115 ? 5.164 -9.133 1.408 1 63.59 115 ASP A C 1
ATOM 895 O O . ASP A 1 115 ? 5.332 -8.859 0.219 1 63.59 115 ASP A O 1
ATOM 899 N N . ALA A 1 116 ? 3.846 -9.266 2.236 1 84.81 116 ALA A N 1
ATOM 900 C CA . ALA A 1 116 ? 2.822 -9.383 1.202 1 84.81 116 ALA A CA 1
ATOM 901 C C . ALA A 1 116 ? 2.188 -8.031 0.9 1 84.81 116 ALA A C 1
ATOM 903 O O . ALA A 1 116 ? 1.423 -7.895 -0.059 1 84.81 116 ALA A O 1
ATOM 904 N N . MET A 1 117 ? 2.574 -7.043 1.717 1 81.94 117 MET A N 1
ATOM 905 C CA . MET A 1 117 ? 2.014 -5.707 1.527 1 81.94 117 MET A CA 1
ATOM 906 C C . MET A 1 117 ? 2.334 -5.176 0.135 1 81.94 117 MET A C 1
ATOM 908 O O . MET A 1 117 ? 1.514 -4.488 -0.477 1 81.94 117 MET A O 1
ATOM 912 N N . ALA A 1 118 ? 3.471 -5.508 -0.309 1 82.5 118 ALA A N 1
ATOM 913 C CA . ALA A 1 118 ? 3.842 -5.07 -1.653 1 82.5 118 ALA A CA 1
ATOM 914 C C . ALA A 1 118 ? 2.857 -5.602 -2.691 1 82.5 118 ALA A C 1
ATOM 916 O O . ALA A 1 118 ? 2.422 -4.863 -3.578 1 82.5 118 ALA A O 1
ATOM 917 N N . ALA A 1 119 ? 2.436 -6.832 -2.5 1 88.5 119 ALA A N 1
ATOM 918 C CA . ALA A 1 119 ? 1.443 -7.414 -3.398 1 88.5 119 ALA A CA 1
ATOM 919 C C . ALA A 1 119 ? 0.108 -6.684 -3.287 1 88.5 119 ALA A C 1
ATOM 921 O O . ALA A 1 119 ? -0.551 -6.426 -4.297 1 88.5 119 ALA A O 1
ATOM 922 N N . ALA A 1 120 ? -0.232 -6.332 -2.074 1 89.38 120 ALA A N 1
ATOM 923 C CA . ALA A 1 120 ? -1.481 -5.609 -1.853 1 89.38 120 ALA A CA 1
ATOM 924 C C . ALA A 1 120 ? -1.445 -4.234 -2.52 1 89.38 120 ALA A C 1
ATOM 926 O O . ALA A 1 120 ? -2.447 -3.783 -3.078 1 89.38 120 ALA A O 1
ATOM 927 N N . ILE A 1 121 ? -0.33 -3.621 -2.457 1 84.06 121 ILE A N 1
ATOM 928 C CA . ILE A 1 121 ? -0.161 -2.305 -3.062 1 84.06 121 ILE A CA 1
ATOM 929 C C . ILE A 1 121 ? -0.294 -2.412 -4.578 1 84.06 121 ILE A C 1
ATOM 931 O O . ILE A 1 121 ? -0.994 -1.614 -5.207 1 84.06 121 ILE A O 1
ATOM 935 N N . ILE A 1 122 ? 0.357 -3.346 -5.188 1 84.81 122 ILE A N 1
ATOM 936 C CA . ILE A 1 122 ? 0.278 -3.584 -6.625 1 84.81 122 ILE A CA 1
ATOM 937 C C . ILE A 1 122 ? -1.177 -3.807 -7.031 1 84.81 122 ILE A C 1
ATOM 939 O O . ILE A 1 122 ? -1.656 -3.205 -7.996 1 84.81 122 ILE A O 1
ATOM 943 N N . LEU A 1 123 ? -1.86 -4.66 -6.293 1 91.5 123 LEU A N 1
ATOM 944 C CA . LEU A 1 123 ? -3.25 -4.977 -6.602 1 91.5 123 LEU A CA 1
ATOM 945 C C . LEU A 1 123 ? -4.137 -3.748 -6.43 1 91.5 123 LEU A C 1
ATOM 947 O O . LEU A 1 123 ? -5.047 -3.518 -7.23 1 91.5 123 LEU A O 1
ATOM 951 N N . GLN A 1 124 ? -3.891 -3.039 -5.379 1 87.31 124 GLN A N 1
ATOM 952 C CA . GLN A 1 124 ? -4.684 -1.838 -5.137 1 87.31 124 GLN A CA 1
ATOM 953 C C . GLN A 1 124 ? -4.543 -0.847 -6.289 1 87.31 124 GLN A C 1
ATOM 955 O O . GLN A 1 124 ? -5.527 -0.248 -6.723 1 87.31 124 GLN A O 1
ATOM 960 N N . ARG A 1 125 ? -3.35 -0.661 -6.734 1 83.06 125 ARG A N 1
ATOM 961 C CA . ARG A 1 125 ? -3.115 0.22 -7.875 1 83.06 125 ARG A CA 1
ATOM 962 C C . ARG A 1 125 ? -3.896 -0.248 -9.102 1 83.06 125 ARG A C 1
ATOM 964 O O . ARG A 1 125 ? -4.48 0.566 -9.82 1 83.06 125 ARG A O 1
ATOM 971 N N . TYR A 1 126 ? -3.859 -1.491 -9.328 1 87.44 126 TYR A N 1
ATOM 972 C CA . TYR A 1 126 ? -4.602 -2.066 -10.438 1 87.44 126 TYR A CA 1
ATOM 973 C C . TYR A 1 126 ? -6.098 -1.795 -10.297 1 87.44 126 TYR A C 1
ATOM 975 O O . TYR A 1 126 ? -6.746 -1.352 -11.25 1 87.44 126 TYR A O 1
ATOM 983 N N . LEU A 1 127 ? -6.652 -2.012 -9.109 1 88.69 127 LEU A N 1
ATOM 984 C CA . LEU A 1 127 ? -8.078 -1.817 -8.836 1 88.69 127 LEU A CA 1
ATOM 985 C C . LEU A 1 127 ? -8.461 -0.351 -8.992 1 88.69 127 LEU A C 1
ATOM 987 O O . LEU A 1 127 ? -9.539 -0.042 -9.508 1 88.69 127 LEU A O 1
ATOM 991 N N . ASP A 1 128 ? -7.559 0.451 -8.523 1 81.25 128 ASP A N 1
ATOM 992 C CA . ASP A 1 128 ? -7.824 1.884 -8.617 1 81.25 128 ASP A CA 1
ATOM 993 C C . ASP A 1 128 ? -7.902 2.334 -10.078 1 81.25 128 ASP A C 1
ATOM 995 O O . ASP A 1 128 ? -8.625 3.277 -10.398 1 81.25 128 ASP A O 1
ATOM 999 N N . ARG A 1 129 ? -7.133 1.725 -10.906 1 79.5 129 ARG A N 1
ATOM 1000 C CA . ARG A 1 129 ? -7.137 2.055 -12.328 1 79.5 129 ARG A CA 1
ATOM 1001 C C . ARG A 1 129 ? -8.406 1.546 -13 1 79.5 129 ARG A C 1
ATOM 1003 O O . ARG A 1 129 ? -8.836 2.1 -14.016 1 79.5 129 ARG A O 1
ATOM 1010 N N . LEU A 1 130 ? -8.938 0.457 -12.539 1 78.75 130 LEU A N 1
ATOM 1011 C CA . LEU A 1 130 ? -10.18 -0.096 -13.078 1 78.75 130 LEU A CA 1
ATOM 1012 C C . LEU A 1 130 ? -11.367 0.782 -12.711 1 78.75 130 LEU A C 1
ATOM 1014 O O . LEU A 1 130 ? -12.344 0.859 -13.461 1 78.75 130 LEU A O 1
ATOM 1018 N N . ALA A 1 131 ? -11.312 1.207 -11.461 1 70.31 131 ALA A N 1
ATOM 1019 C CA . ALA A 1 131 ? -12.422 2.02 -10.977 1 70.31 131 ALA A CA 1
ATOM 1020 C C . ALA A 1 131 ? -12.445 3.385 -11.656 1 70.31 131 ALA A C 1
ATOM 1022 O O . ALA A 1 131 ? -13.516 3.924 -11.953 1 70.31 131 ALA A O 1
ATOM 1023 N N . MET B 1 1 ? -21.016 -4.336 -14.156 1 59.91 1 MET B N 1
ATOM 1024 C CA . MET B 1 1 ? -20.062 -5.414 -14.391 1 59.91 1 MET B CA 1
ATOM 1025 C C . MET B 1 1 ? -20.031 -6.387 -13.211 1 59.91 1 MET B C 1
ATOM 1027 O O . MET B 1 1 ? -20.297 -5.992 -12.07 1 59.91 1 MET B O 1
ATOM 1031 N N . PRO B 1 2 ? -20 -7.738 -13.508 1 79 2 PRO B N 1
ATOM 1032 C CA . PRO B 1 2 ? -20.062 -8.656 -12.367 1 79 2 PRO B CA 1
ATOM 1033 C C . PRO B 1 2 ? -18.875 -8.508 -11.43 1 79 2 PRO B C 1
ATOM 1035 O O . PRO B 1 2 ? -17.812 -8.031 -11.836 1 79 2 PRO B O 1
ATOM 1038 N N . GLU B 1 3 ? -19.047 -8.727 -10.211 1 89.75 3 GLU B N 1
ATOM 1039 C CA . GLU B 1 3 ? -18.016 -8.695 -9.188 1 89.75 3 GLU B CA 1
ATOM 1040 C C . GLU B 1 3 ? -16.891 -9.68 -9.5 1 89.75 3 GLU B C 1
ATOM 1042 O O . GLU B 1 3 ? -17.156 -10.82 -9.883 1 89.75 3 GLU B O 1
ATOM 1047 N N . GLU B 1 4 ? -15.727 -9.18 -9.586 1 94.12 4 GLU B N 1
ATOM 1048 C CA . GLU B 1 4 ? -14.578 -10.031 -9.852 1 94.12 4 GLU B CA 1
ATOM 1049 C C . GLU B 1 4 ? -13.648 -10.102 -8.641 1 94.12 4 GLU B C 1
ATOM 1051 O O . GLU B 1 4 ? -13.422 -9.094 -7.965 1 94.12 4 GLU B O 1
ATOM 1056 N N . THR B 1 5 ? -13.234 -11.305 -8.383 1 95.88 5 THR B N 1
ATOM 1057 C CA . THR B 1 5 ? -12.141 -11.516 -7.441 1 95.88 5 THR B CA 1
ATOM 1058 C C . THR B 1 5 ? -10.797 -11.531 -8.164 1 95.88 5 THR B C 1
ATOM 1060 O O . THR B 1 5 ? -10.672 -12.117 -9.242 1 95.88 5 THR B O 1
ATOM 1063 N N . LEU B 1 6 ? -9.844 -10.812 -7.559 1 96.81 6 LEU B N 1
ATOM 1064 C CA . LEU B 1 6 ? -8.5 -10.773 -8.133 1 96.81 6 LEU B CA 1
ATOM 1065 C C . LEU B 1 6 ? -7.461 -11.234 -7.113 1 96.81 6 LEU B C 1
ATOM 1067 O O . LEU B 1 6 ? -7.59 -10.953 -5.922 1 96.81 6 LEU B O 1
ATOM 1071 N N . LEU B 1 7 ? -6.426 -11.914 -7.605 1 97.5 7 LEU B N 1
ATOM 1072 C CA . LEU B 1 7 ? -5.211 -12.195 -6.84 1 97.5 7 LEU B CA 1
ATOM 1073 C C . LEU B 1 7 ? -4.02 -11.445 -7.426 1 97.5 7 LEU B C 1
ATOM 1075 O O . LEU B 1 7 ? -3.943 -11.242 -8.641 1 97.5 7 LEU B O 1
ATOM 1079 N N . ALA B 1 8 ? -3.158 -11.07 -6.539 1 96.25 8 ALA B N 1
ATOM 1080 C CA . ALA B 1 8 ? -1.917 -10.445 -6.992 1 96.25 8 ALA B CA 1
ATOM 1081 C C . ALA B 1 8 ? -0.701 -11.164 -6.41 1 96.25 8 ALA B C 1
ATOM 1083 O O . ALA B 1 8 ? -0.73 -11.625 -5.27 1 96.25 8 ALA B O 1
ATOM 1084 N N . PHE B 1 9 ? 0.319 -11.203 -7.266 1 94.62 9 PHE B N 1
ATOM 1085 C CA . PHE B 1 9 ? 1.598 -11.773 -6.859 1 94.62 9 PHE B CA 1
ATOM 1086 C C . PHE B 1 9 ? 2.721 -10.758 -7.023 1 94.62 9 PHE B C 1
ATOM 1088 O O . PHE B 1 9 ? 2.887 -10.18 -8.094 1 94.62 9 PHE B O 1
ATOM 1095 N N . ASP B 1 10 ? 3.404 -10.508 -5.941 1 89.5 10 ASP B N 1
ATOM 1096 C CA . ASP B 1 10 ? 4.691 -9.82 -5.984 1 89.5 10 ASP B CA 1
ATOM 1097 C C . ASP B 1 10 ? 5.848 -10.812 -5.949 1 89.5 10 ASP B C 1
ATOM 1099 O O . ASP B 1 10 ? 6.238 -11.281 -4.875 1 89.5 10 ASP B O 1
ATOM 1103 N N . PHE B 1 11 ? 6.344 -11.055 -7.172 1 88.56 11 PHE B N 1
ATOM 1104 C CA . PHE B 1 11 ? 7.312 -12.125 -7.371 1 88.56 11 PHE B CA 1
ATOM 1105 C C . PHE B 1 11 ? 8.703 -11.688 -6.941 1 88.56 11 PHE B C 1
ATOM 1107 O O . PHE B 1 11 ? 9.25 -10.719 -7.484 1 88.56 11 PHE B O 1
ATOM 1114 N N . GLY B 1 12 ? 9.148 -12.32 -5.93 1 82.06 12 GLY B N 1
ATOM 1115 C CA . GLY B 1 12 ? 10.539 -12.203 -5.531 1 82.06 12 GLY B CA 1
ATOM 1116 C C . GLY B 1 12 ? 11.305 -13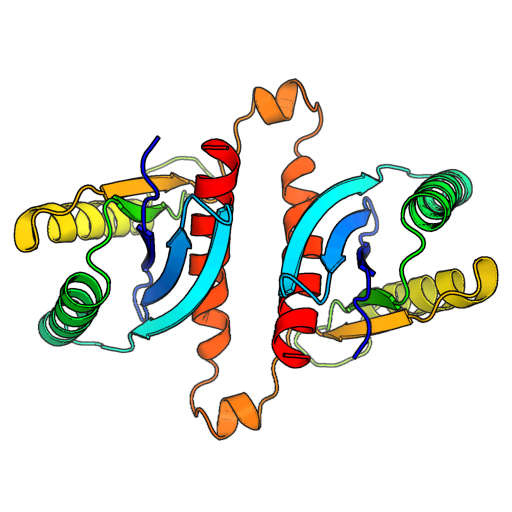.508 -5.641 1 82.06 12 GLY B C 1
ATOM 1117 O O . GLY B 1 12 ? 10.703 -14.586 -5.656 1 82.06 12 GLY B O 1
ATOM 1118 N N . GLU B 1 13 ? 12.656 -13.445 -5.754 1 77.31 13 GLU B N 1
ATOM 1119 C CA . GLU B 1 13 ? 13.5 -14.625 -5.871 1 77.31 13 GLU B CA 1
ATOM 1120 C C . GLU B 1 13 ? 13.391 -15.516 -4.633 1 77.31 13 GLU B C 1
ATOM 1122 O O . GLU B 1 13 ? 13.367 -16.734 -4.742 1 77.31 13 GLU B O 1
ATOM 1127 N N . LYS B 1 14 ? 13.195 -14.875 -3.559 1 80.69 14 LYS B N 1
ATOM 1128 C CA . LYS B 1 14 ? 13.188 -15.633 -2.311 1 80.69 14 LYS B CA 1
ATOM 1129 C C . LYS B 1 14 ? 11.766 -15.859 -1.811 1 80.69 14 LYS B C 1
ATOM 1131 O O . LYS B 1 14 ? 11.5 -16.812 -1.078 1 80.69 14 LYS B O 1
ATOM 1136 N N . LYS B 1 15 ? 10.945 -15 -2.193 1 88 15 LYS B N 1
ATOM 1137 C CA . LYS B 1 15 ? 9.578 -15.094 -1.691 1 88 15 LYS B CA 1
ATOM 1138 C C . LYS B 1 15 ? 8.594 -14.469 -2.674 1 88 15 LYS B C 1
ATOM 1140 O O . LYS B 1 15 ? 8.969 -13.648 -3.512 1 88 15 LYS B O 1
ATOM 1145 N N . ILE B 1 16 ? 7.352 -14.945 -2.555 1 90.88 16 ILE B N 1
ATOM 1146 C CA . ILE B 1 16 ? 6.262 -14.367 -3.342 1 90.88 16 ILE B CA 1
ATOM 1147 C C . ILE B 1 16 ? 5.195 -13.805 -2.41 1 90.88 16 ILE B C 1
ATOM 1149 O O . ILE B 1 16 ? 4.602 -14.539 -1.617 1 90.88 16 ILE B O 1
ATOM 1153 N N . GLY B 1 17 ? 4.992 -12.492 -2.451 1 92.38 17 GLY B N 1
ATOM 1154 C CA . GLY B 1 17 ? 3.85 -11.906 -1.771 1 92.38 17 GLY B CA 1
ATOM 1155 C C . GLY B 1 17 ? 2.537 -12.141 -2.498 1 92.38 17 GLY B C 1
ATOM 1156 O O . GLY B 1 17 ? 2.488 -12.094 -3.729 1 92.38 17 GLY B O 1
ATOM 1157 N N . VAL B 1 18 ? 1.493 -12.406 -1.72 1 94.44 18 VAL B N 1
ATOM 1158 C CA . VAL B 1 18 ? 0.179 -12.633 -2.311 1 94.44 18 VAL B CA 1
ATOM 1159 C C . VAL B 1 18 ? -0.838 -11.672 -1.698 1 94.44 18 VAL B C 1
ATOM 1161 O O . VAL B 1 18 ? -0.84 -11.453 -0.485 1 94.44 18 VAL B O 1
ATOM 1164 N N . ALA B 1 19 ? -1.644 -11.148 -2.549 1 93.81 19 ALA B N 1
ATOM 1165 C CA . ALA B 1 19 ? -2.742 -10.297 -2.105 1 93.81 19 ALA B CA 1
ATOM 1166 C C . ALA B 1 19 ? -4.047 -10.672 -2.803 1 93.81 19 ALA B C 1
ATOM 1168 O O . ALA B 1 19 ? -4.035 -11.367 -3.822 1 93.81 19 ALA B O 1
ATOM 1169 N N . ILE B 1 20 ? -5.105 -10.281 -2.18 1 95.12 20 ILE B N 1
ATOM 1170 C CA . ILE B 1 20 ? -6.422 -10.555 -2.742 1 95.12 20 ILE B CA 1
ATOM 1171 C C . ILE B 1 20 ? -7.266 -9.281 -2.723 1 95.12 20 ILE B C 1
ATOM 1173 O O . ILE B 1 20 ? -7.062 -8.406 -1.873 1 95.12 20 ILE B O 1
ATOM 1177 N N . GLY B 1 21 ? -8.102 -9.188 -3.725 1 94.06 21 GLY B N 1
ATOM 1178 C CA . GLY B 1 21 ? -9.047 -8.086 -3.809 1 94.06 21 GLY B CA 1
ATOM 1179 C C . GLY B 1 21 ? -10.258 -8.398 -4.668 1 94.06 21 GLY B C 1
ATOM 1180 O O . GLY B 1 21 ? -10.375 -9.5 -5.199 1 94.06 21 GLY B O 1
ATOM 1181 N N . ASN B 1 22 ? -11.203 -7.465 -4.656 1 93.12 22 ASN B N 1
ATOM 1182 C CA . ASN B 1 22 ? -12.367 -7.613 -5.512 1 93.12 22 ASN B CA 1
ATOM 1183 C C . ASN B 1 22 ? -12.852 -6.266 -6.039 1 93.12 22 ASN B C 1
ATOM 1185 O O . ASN B 1 22 ? -12.516 -5.219 -5.48 1 93.12 22 ASN B O 1
ATOM 1189 N N . THR B 1 23 ? -13.625 -6.359 -7.09 1 92.44 23 THR B N 1
ATOM 1190 C CA . THR B 1 23 ? -14.039 -5.141 -7.781 1 92.44 23 THR B CA 1
ATOM 1191 C C . THR B 1 23 ? -15.234 -4.5 -7.086 1 92.44 23 THR B C 1
ATOM 1193 O O . THR B 1 23 ? -15.562 -3.342 -7.348 1 92.44 23 THR B O 1
ATOM 1196 N N . LEU B 1 24 ? -15.891 -5.242 -6.227 1 88.38 24 LEU B N 1
ATOM 1197 C CA . LEU B 1 24 ? -17.016 -4.672 -5.492 1 88.38 24 LEU B CA 1
ATOM 1198 C C . LEU B 1 24 ? -16.531 -3.627 -4.488 1 88.38 24 LEU B C 1
ATOM 1200 O O . LEU B 1 24 ? -17.031 -2.498 -4.48 1 88.38 24 LEU B O 1
ATOM 1204 N N . THR B 1 25 ? -15.555 -3.982 -3.684 1 86 25 THR B N 1
ATOM 1205 C CA . THR B 1 25 ? -15.055 -3.08 -2.656 1 86 25 THR B CA 1
ATOM 1206 C C . THR B 1 25 ? -13.898 -2.24 -3.197 1 86 25 THR B C 1
ATOM 1208 O O . THR B 1 25 ? -13.516 -1.24 -2.586 1 86 25 THR B O 1
ATOM 1211 N N . CYS B 1 26 ? -13.32 -2.658 -4.328 1 87.94 26 CYS B N 1
ATOM 1212 C CA . CYS B 1 26 ? -12.156 -2.008 -4.914 1 87.94 26 CYS B CA 1
ATOM 1213 C C . CYS B 1 26 ? -11.031 -1.879 -3.895 1 87.94 26 CYS B C 1
ATOM 1215 O O . CYS B 1 26 ? -10.375 -0.838 -3.812 1 87.94 26 CYS B O 1
ATOM 1217 N N . HIS B 1 27 ? -10.945 -2.916 -3.121 1 86.94 27 HIS B N 1
ATOM 1218 C CA . HIS B 1 27 ? -9.953 -2.914 -2.051 1 86.94 27 HIS B CA 1
ATOM 1219 C C . HIS B 1 27 ? -9.094 -4.176 -2.092 1 86.94 27 HIS B C 1
ATOM 1221 O O . HIS B 1 27 ? -9.617 -5.281 -2.252 1 86.94 27 HIS B O 1
ATOM 1227 N N . ALA B 1 28 ? -7.77 -3.895 -1.987 1 90.5 28 ALA B N 1
ATOM 1228 C CA . ALA B 1 28 ? -6.801 -4.988 -1.927 1 90.5 28 ALA B CA 1
ATOM 1229 C C . ALA B 1 28 ? -6.262 -5.164 -0.51 1 90.5 28 ALA B C 1
ATOM 1231 O O . ALA B 1 28 ? -6.035 -4.184 0.202 1 90.5 28 ALA B O 1
ATOM 1232 N N . ARG B 1 29 ? -6.055 -6.398 -0.085 1 88.38 29 ARG B N 1
ATOM 1233 C CA . ARG B 1 29 ? -5.438 -6.688 1.205 1 88.38 29 ARG B CA 1
ATOM 1234 C C . ARG B 1 29 ? -4.414 -7.812 1.083 1 88.38 29 ARG B C 1
ATOM 1236 O O . ARG B 1 29 ? -4.555 -8.695 0.239 1 88.38 29 ARG B O 1
ATOM 1243 N N . PRO B 1 30 ? -3.334 -7.75 1.934 1 89.06 30 PRO B N 1
ATOM 1244 C CA . PRO B 1 30 ? -2.385 -8.867 1.925 1 89.06 30 PRO B CA 1
ATOM 1245 C C . PRO B 1 30 ? -3.021 -10.188 2.346 1 89.06 30 PRO B C 1
ATOM 1247 O O . PRO B 1 30 ? -3.893 -10.203 3.219 1 89.06 30 PRO B O 1
ATOM 1250 N N . LEU B 1 31 ? -2.672 -11.25 1.604 1 91.06 31 LEU B N 1
ATOM 1251 C CA . LEU B 1 31 ? -3.199 -12.57 1.94 1 91.06 31 LEU B CA 1
ATOM 1252 C C . LEU B 1 31 ? -2.137 -13.422 2.623 1 91.06 31 LEU B C 1
ATOM 1254 O O . LEU B 1 31 ? -2.336 -13.883 3.748 1 91.06 31 LEU B O 1
ATOM 1258 N N . GLU B 1 32 ? -1.019 -13.641 1.986 1 90.69 32 GLU B N 1
ATOM 1259 C CA . GLU B 1 32 ? 0.054 -14.445 2.559 1 90.69 32 GLU B CA 1
ATOM 1260 C C . GLU B 1 32 ? 1.362 -14.242 1.8 1 90.69 32 GLU B C 1
ATOM 1262 O O . GLU B 1 32 ? 1.407 -13.5 0.816 1 90.69 32 GLU B O 1
ATOM 1267 N N . ILE B 1 33 ? 2.455 -14.922 2.367 1 91.06 33 ILE B N 1
ATOM 1268 C CA . ILE B 1 33 ? 3.754 -15.008 1.705 1 91.06 33 ILE B CA 1
ATOM 1269 C C . ILE B 1 33 ? 4.09 -16.469 1.423 1 91.06 33 ILE B C 1
ATOM 1271 O O . ILE B 1 33 ? 3.951 -17.328 2.299 1 91.06 33 ILE B O 1
ATOM 1275 N N . ILE B 1 34 ? 4.348 -16.75 0.22 1 91.56 34 ILE B N 1
ATOM 1276 C CA . ILE B 1 34 ? 4.824 -18.078 -0.139 1 91.56 34 ILE B CA 1
ATOM 1277 C C . ILE B 1 34 ? 6.348 -18.125 -0.063 1 91.56 34 ILE B C 1
ATOM 1279 O O . ILE B 1 34 ? 7.031 -17.406 -0.801 1 91.56 34 ILE B O 1
ATOM 1283 N N . PHE B 1 35 ? 6.75 -18.906 0.991 1 83.44 35 PHE B N 1
ATOM 1284 C CA . PHE B 1 35 ? 8.188 -19.094 1.162 1 83.44 35 PHE B CA 1
ATOM 1285 C C . PHE B 1 35 ? 8.633 -20.438 0.567 1 83.44 35 PHE B C 1
ATOM 1287 O O . PHE B 1 35 ? 8.102 -21.484 0.927 1 83.44 35 PHE B O 1
ATOM 1294 N N . SER B 1 36 ? 9.164 -20.516 -0.542 1 73.62 36 SER B N 1
ATOM 1295 C CA . SER B 1 36 ? 9.711 -21.797 -0.954 1 73.62 36 SER B CA 1
ATOM 1296 C C . SER B 1 36 ? 10.875 -21.625 -1.92 1 73.62 36 SER B C 1
ATOM 1298 O O . SER B 1 36 ? 10.828 -20.781 -2.816 1 73.62 36 SER B O 1
ATOM 1300 N N 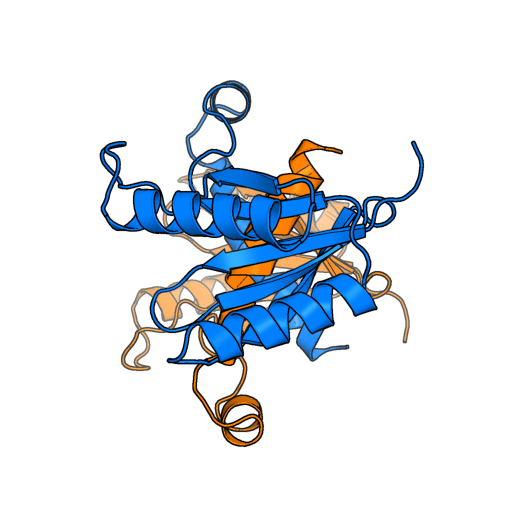. GLU B 1 37 ? 11.859 -22.375 -1.505 1 73.19 37 GLU B N 1
ATOM 1301 C CA . GLU B 1 37 ? 13.008 -22.375 -2.412 1 73.19 37 GLU B CA 1
ATOM 1302 C C . GLU B 1 37 ? 12.742 -23.25 -3.631 1 73.19 37 GLU B C 1
ATOM 1304 O O . GLU B 1 37 ? 13.336 -23.047 -4.691 1 73.19 37 GLU B O 1
ATOM 1309 N N . ARG B 1 38 ? 11.82 -24.188 -3.459 1 85.94 38 ARG B N 1
ATOM 1310 C CA . ARG B 1 38 ? 11.586 -25.094 -4.574 1 85.94 38 ARG B CA 1
ATOM 1311 C C . ARG B 1 38 ? 10.414 -24.625 -5.434 1 85.94 38 ARG B C 1
ATOM 1313 O O . ARG B 1 38 ? 9.359 -24.25 -4.906 1 85.94 38 ARG B O 1
ATOM 1320 N N . ARG B 1 39 ? 10.609 -24.781 -6.719 1 87.25 39 ARG B N 1
ATOM 1321 C CA . ARG B 1 39 ? 9.633 -24.312 -7.699 1 87.25 39 ARG B CA 1
ATOM 1322 C C . ARG B 1 39 ? 8.328 -25.094 -7.582 1 87.25 39 ARG B C 1
ATOM 1324 O O . ARG B 1 39 ? 7.242 -24.5 -7.629 1 87.25 39 ARG B O 1
ATOM 1331 N N . ASP B 1 40 ? 8.43 -26.406 -7.426 1 90.81 40 ASP B N 1
ATOM 1332 C CA . ASP B 1 40 ? 7.234 -27.25 -7.371 1 90.81 40 ASP B CA 1
ATOM 1333 C C . ASP B 1 40 ? 6.379 -26.906 -6.156 1 90.81 40 ASP B C 1
ATOM 1335 O O . ASP B 1 40 ? 5.148 -26.906 -6.234 1 90.81 40 ASP B O 1
ATOM 1339 N N . GLU B 1 41 ? 7.031 -26.641 -5.121 1 92 41 GLU B N 1
ATOM 1340 C CA . GLU B 1 41 ? 6.312 -26.266 -3.902 1 92 41 GLU B CA 1
ATOM 1341 C C . GLU B 1 41 ? 5.637 -24.906 -4.047 1 92 41 GLU B C 1
ATOM 1343 O O . GLU B 1 41 ? 4.496 -24.734 -3.615 1 92 41 GLU B O 1
ATOM 1348 N N . ARG B 1 42 ? 6.309 -24.047 -4.641 1 91.94 42 ARG B N 1
ATOM 1349 C CA . ARG B 1 42 ? 5.77 -22.703 -4.871 1 91.94 42 ARG B CA 1
ATOM 1350 C C . ARG B 1 42 ? 4.52 -22.766 -5.742 1 91.94 42 ARG B C 1
ATOM 1352 O O . ARG B 1 42 ? 3.484 -22.203 -5.383 1 91.94 42 ARG B O 1
ATOM 1359 N N . PHE B 1 43 ? 4.602 -23.516 -6.762 1 94.62 43 PHE B N 1
ATOM 1360 C CA . PHE B 1 43 ? 3.48 -23.594 -7.688 1 94.62 43 PHE B CA 1
ATOM 1361 C C . PHE B 1 43 ? 2.352 -24.438 -7.113 1 94.62 43 PHE B C 1
ATOM 1363 O O . PHE B 1 43 ? 1.182 -24.219 -7.434 1 94.62 43 PHE B O 1
ATOM 1370 N N . GLY B 1 44 ? 2.752 -25.375 -6.25 1 96.12 44 GLY B N 1
ATOM 1371 C CA . GLY B 1 44 ? 1.709 -26.109 -5.535 1 96.12 44 GLY B CA 1
ATOM 1372 C C . GLY B 1 44 ? 0.855 -25.203 -4.66 1 96.12 44 GLY B C 1
ATOM 1373 O O . GLY B 1 44 ? -0.372 -25.328 -4.652 1 96.12 44 GLY B O 1
ATOM 1374 N N . ARG B 1 45 ? 1.532 -24.359 -3.951 1 95.12 45 ARG B N 1
ATOM 1375 C CA . ARG B 1 45 ? 0.803 -23.422 -3.088 1 95.12 45 ARG B CA 1
ATOM 1376 C C . ARG B 1 45 ? -0.032 -22.453 -3.912 1 95.12 45 ARG B C 1
ATOM 1378 O O . ARG B 1 45 ? -1.176 -22.156 -3.559 1 95.12 45 ARG B O 1
ATOM 1385 N N . ILE B 1 46 ? 0.521 -22.031 -4.977 1 96.56 46 ILE B N 1
ATOM 1386 C CA . ILE B 1 46 ? -0.187 -21.125 -5.871 1 96.56 46 ILE B CA 1
ATOM 1387 C C . ILE B 1 46 ? -1.44 -21.797 -6.414 1 96.56 46 ILE B C 1
ATOM 1389 O O . ILE B 1 46 ? -2.52 -21.203 -6.438 1 96.56 46 ILE B O 1
ATOM 1393 N N . GLN B 1 47 ? -1.26 -23 -6.805 1 97.12 47 GLN B N 1
ATOM 1394 C CA . GLN B 1 47 ? -2.4 -23.766 -7.301 1 97.12 47 GLN B CA 1
ATOM 1395 C C . GLN B 1 47 ? -3.512 -23.828 -6.258 1 97.12 47 GLN B C 1
ATOM 1397 O O . GLN B 1 47 ? -4.688 -23.641 -6.578 1 97.12 47 GLN B O 1
ATOM 1402 N N . ALA B 1 48 ? -3.102 -24.078 -5.07 1 97.56 48 ALA B N 1
ATOM 1403 C CA . ALA B 1 48 ? -4.078 -24.172 -3.984 1 97.56 48 ALA B CA 1
ATOM 1404 C C . ALA B 1 48 ? -4.824 -22.844 -3.814 1 97.56 48 ALA B C 1
ATOM 1406 O O . ALA B 1 48 ? -6.035 -22.828 -3.586 1 97.56 48 ALA B O 1
ATOM 1407 N N . LEU B 1 49 ? -4.129 -21.781 -3.91 1 97 49 LEU B N 1
ATOM 1408 C CA . LEU B 1 49 ? -4.734 -20.453 -3.779 1 97 49 LEU B CA 1
ATOM 1409 C C . LEU B 1 49 ? -5.703 -20.188 -4.926 1 97 49 LEU B C 1
ATOM 1411 O O . LEU B 1 49 ? -6.805 -19.672 -4.707 1 97 49 LEU B O 1
ATOM 1415 N N . LEU B 1 50 ? -5.336 -20.531 -6.148 1 97.62 50 LEU B N 1
ATOM 1416 C CA . LEU B 1 50 ? -6.172 -20.297 -7.324 1 97.62 50 LEU B CA 1
ATOM 1417 C C . LEU B 1 50 ? -7.449 -21.141 -7.246 1 97.62 50 LEU B C 1
ATOM 1419 O O . LEU B 1 50 ? -8.523 -20.672 -7.648 1 97.62 50 LEU B O 1
ATOM 1423 N N . GLU B 1 51 ? -7.305 -22.281 -6.715 1 97.44 51 GLU B N 1
ATOM 1424 C CA . GLU B 1 51 ? -8.461 -23.156 -6.578 1 97.44 51 GLU B CA 1
ATOM 1425 C C . GLU B 1 51 ? -9.398 -22.672 -5.473 1 97.44 51 GLU B C 1
ATOM 1427 O O . GLU B 1 51 ? -10.617 -22.766 -5.598 1 97.44 51 GLU B O 1
ATOM 1432 N N . ALA B 1 52 ? -8.812 -22.141 -4.473 1 97.25 52 ALA B N 1
ATOM 1433 C CA . ALA B 1 52 ? -9.594 -21.672 -3.324 1 97.25 52 ALA B CA 1
ATOM 1434 C C . ALA B 1 52 ? -10.352 -20.391 -3.654 1 97.25 52 ALA B C 1
ATOM 1436 O O . ALA B 1 52 ? -11.508 -20.219 -3.254 1 97.25 52 ALA B O 1
ATOM 1437 N N . TRP B 1 53 ? -9.734 -19.5 -4.391 1 96 53 TRP B N 1
ATOM 1438 C CA . TRP B 1 53 ? -10.305 -18.172 -4.555 1 96 53 TRP B CA 1
ATOM 1439 C C . TRP B 1 53 ? -10.914 -18 -5.941 1 96 53 TRP B C 1
ATOM 1441 O O . TRP B 1 53 ? -11.742 -17.109 -6.16 1 96 53 TRP B O 1
ATOM 1451 N N . ARG B 1 54 ? -10.461 -18.781 -6.898 1 96.19 54 ARG B N 1
ATOM 1452 C CA . ARG B 1 54 ? -10.969 -18.781 -8.266 1 96.19 54 ARG B CA 1
ATOM 1453 C C . ARG B 1 54 ? -11.047 -17.359 -8.812 1 96.19 54 ARG B C 1
ATOM 1455 O O . ARG B 1 54 ? -12.117 -16.922 -9.258 1 96.19 54 ARG B O 1
ATOM 1462 N N . PRO B 1 55 ? -9.961 -16.688 -8.812 1 96.88 55 PRO B N 1
ATOM 1463 C CA . PRO B 1 55 ? -9.984 -15.312 -9.305 1 96.88 55 PRO B CA 1
ATOM 1464 C C . PRO B 1 55 ? -10.297 -15.227 -10.805 1 96.88 55 PRO B C 1
ATOM 1466 O O . PRO B 1 55 ? -9.898 -16.109 -11.57 1 96.88 55 PRO B O 1
ATOM 1469 N N . GLN B 1 56 ? -11 -14.148 -11.195 1 95.81 56 GLN B N 1
ATOM 1470 C CA . GLN B 1 56 ? -11.227 -13.906 -12.617 1 95.81 56 GLN B CA 1
ATOM 1471 C C . GLN B 1 56 ? -9.961 -13.367 -13.289 1 95.81 56 GLN B C 1
ATOM 1473 O O . GLN B 1 56 ? -9.789 -13.516 -14.5 1 95.81 56 GLN B O 1
ATOM 1478 N N . ARG B 1 57 ? -9.117 -12.742 -12.461 1 95.25 57 ARG B N 1
ATOM 1479 C CA . ARG B 1 57 ? -7.859 -12.188 -12.961 1 95.25 57 ARG B CA 1
ATOM 1480 C C . ARG B 1 57 ? -6.758 -12.289 -11.906 1 95.25 57 ARG B C 1
ATOM 1482 O O . ARG B 1 57 ? -7.031 -12.211 -10.711 1 95.25 57 ARG B O 1
ATOM 1489 N N . VAL B 1 58 ? -5.555 -12.453 -12.453 1 97.38 58 VAL B N 1
ATOM 1490 C CA . VAL B 1 58 ? -4.363 -12.438 -11.617 1 97.38 58 VAL B CA 1
ATOM 1491 C C . VAL B 1 58 ? -3.451 -11.289 -12.039 1 97.38 58 VAL B C 1
ATOM 1493 O O . VAL B 1 58 ? -3.244 -11.047 -13.227 1 97.38 58 VAL B O 1
ATOM 1496 N N . VAL B 1 59 ? -2.996 -10.57 -11.023 1 95.75 59 VAL B N 1
ATOM 1497 C CA . VAL B 1 59 ? -2.094 -9.453 -11.273 1 95.75 59 VAL B CA 1
ATOM 1498 C C . VAL B 1 59 ? -0.686 -9.805 -10.805 1 95.75 59 VAL B C 1
ATOM 1500 O O . VAL B 1 59 ? -0.511 -10.359 -9.719 1 95.75 59 VAL B O 1
ATOM 1503 N N . VAL B 1 60 ? 0.305 -9.547 -11.672 1 94.38 60 VAL B N 1
ATOM 1504 C CA . VAL B 1 60 ? 1.701 -9.742 -11.297 1 94.38 60 VAL B CA 1
ATOM 1505 C C . VAL B 1 60 ? 2.453 -8.414 -11.391 1 94.38 60 VAL B C 1
ATOM 1507 O O . VAL B 1 60 ? 2.373 -7.719 -12.406 1 94.38 60 VAL B O 1
ATOM 1510 N N . GLY B 1 61 ? 3.076 -8.094 -10.242 1 89.19 61 GLY B N 1
ATOM 1511 C CA . GLY B 1 61 ? 3.9 -6.898 -10.242 1 89.19 61 GLY B CA 1
ATOM 1512 C C . GLY B 1 61 ? 5.141 -7.023 -11.109 1 89.19 61 GLY B C 1
ATOM 1513 O O . GLY B 1 61 ? 5.805 -8.062 -11.102 1 89.19 61 GLY B O 1
ATOM 1514 N N . LEU B 1 62 ? 5.438 -5.895 -11.844 1 80.81 62 LEU B N 1
ATOM 1515 C CA . LEU B 1 62 ? 6.648 -5.852 -12.656 1 80.81 62 LEU B CA 1
ATOM 1516 C C . LEU B 1 62 ? 7.711 -4.973 -12.008 1 80.81 62 LEU B C 1
ATOM 1518 O O . LEU B 1 62 ? 7.445 -3.812 -11.68 1 80.81 62 LEU B O 1
ATOM 1522 N N . ALA B 1 63 ? 8.852 -5.57 -11.625 1 70.25 63 ALA B N 1
ATOM 1523 C CA . ALA B 1 63 ? 9.984 -4.797 -11.125 1 70.25 63 ALA B CA 1
ATOM 1524 C C . ALA B 1 63 ? 10.727 -4.117 -12.273 1 70.25 63 ALA B C 1
ATOM 1526 O O . ALA B 1 63 ? 11.32 -4.785 -13.117 1 70.25 63 ALA B O 1
ATOM 1527 N N . LEU B 1 64 ? 10.266 -2.949 -12.656 1 61.62 64 LEU B N 1
ATOM 1528 C CA . LEU B 1 64 ? 10.953 -2.316 -13.773 1 61.62 64 LEU B CA 1
ATOM 1529 C C . LEU B 1 64 ? 12.234 -1.637 -13.305 1 61.62 64 LEU B C 1
ATOM 1531 O O . LEU B 1 64 ? 12.297 -1.121 -12.188 1 61.62 64 LEU B O 1
ATOM 1535 N N . ALA B 1 65 ? 13.336 -1.962 -14.039 1 55.72 65 ALA B N 1
ATOM 1536 C CA . ALA B 1 65 ? 14.594 -1.27 -13.812 1 55.72 65 ALA B CA 1
ATOM 1537 C C . ALA B 1 65 ? 14.43 0.24 -13.969 1 55.72 65 ALA B C 1
ATOM 1539 O O . ALA B 1 65 ? 13.523 0.703 -14.664 1 55.72 65 ALA B O 1
ATOM 1540 N N . THR B 1 66 ? 15.102 0.983 -13.023 1 54.28 66 THR B N 1
ATOM 1541 C CA . THR B 1 66 ? 15.125 2.438 -13.125 1 54.28 66 THR B CA 1
ATOM 1542 C C . THR B 1 66 ? 15.352 2.875 -14.57 1 54.28 66 THR B C 1
ATOM 1544 O O . THR B 1 66 ? 14.859 3.924 -14.992 1 54.28 66 THR B O 1
ATOM 1547 N N . ASP B 1 67 ? 16.125 2.182 -15.336 1 54.06 67 ASP B N 1
ATOM 1548 C CA . ASP B 1 67 ? 16.484 2.623 -16.688 1 54.06 67 ASP B CA 1
ATOM 1549 C C . ASP B 1 67 ? 15.555 2.006 -17.719 1 54.06 67 ASP B C 1
ATOM 1551 O O . ASP B 1 67 ? 15.672 2.293 -18.922 1 54.06 67 ASP B O 1
ATOM 1555 N N . GLY B 1 68 ? 14.492 1.453 -17.422 1 54.34 68 GLY B N 1
ATOM 1556 C CA . GLY B 1 68 ? 13.5 0.931 -18.344 1 54.34 68 GLY B CA 1
ATOM 1557 C C . GLY B 1 68 ? 13.914 -0.384 -18.984 1 54.34 68 GLY B C 1
ATOM 1558 O O . GLY B 1 68 ? 13.172 -0.957 -19.781 1 54.34 68 GLY B O 1
ATOM 1559 N N . GLY B 1 69 ? 15.148 -0.741 -18.938 1 54.69 69 GLY B N 1
ATOM 1560 C CA . GLY B 1 69 ? 15.602 -1.935 -19.625 1 54.69 69 GLY B CA 1
ATOM 1561 C C . GLY B 1 69 ? 15.203 -3.221 -18.922 1 54.69 69 GLY B C 1
ATOM 1562 O O . GLY B 1 69 ? 14.828 -3.201 -17.75 1 54.69 69 GLY B O 1
ATOM 1563 N N . ASP B 1 70 ? 14.836 -4.211 -19.75 1 60.44 70 ASP B N 1
ATOM 1564 C CA . ASP B 1 70 ? 14.5 -5.52 -19.203 1 60.44 70 ASP B CA 1
ATOM 1565 C C . ASP B 1 70 ? 15.602 -6.035 -18.297 1 60.44 70 ASP B C 1
ATOM 1567 O O . ASP B 1 70 ? 16.719 -6.32 -18.75 1 60.44 70 ASP B O 1
ATOM 1571 N N . GLN B 1 71 ? 15.461 -5.703 -17.047 1 72.75 71 GLN B N 1
ATOM 1572 C CA . GLN B 1 71 ? 16.375 -6.234 -16.047 1 72.75 71 GLN B CA 1
ATOM 1573 C C . GLN B 1 71 ? 16.062 -7.691 -15.734 1 72.75 71 GLN B C 1
ATOM 1575 O O . GLN B 1 71 ? 14.953 -8.164 -15.984 1 72.75 71 GLN B O 1
ATOM 1580 N N . PRO B 1 72 ? 17.125 -8.422 -15.547 1 79.25 72 PRO B N 1
ATOM 1581 C CA . PRO B 1 72 ? 16.938 -9.82 -15.156 1 79.25 72 PRO B CA 1
ATOM 1582 C C . PRO B 1 72 ? 15.703 -10.031 -14.281 1 79.25 72 PRO B C 1
ATOM 1584 O O . PRO B 1 72 ? 14.969 -11 -14.461 1 79.25 72 PRO B O 1
ATOM 1587 N N . ALA B 1 73 ? 15.367 -9.086 -13.586 1 79.25 73 ALA B N 1
ATOM 1588 C CA . ALA B 1 73 ? 14.219 -9.211 -12.688 1 79.25 73 ALA B CA 1
ATOM 1589 C C . ALA B 1 73 ? 12.906 -9.094 -13.461 1 79.25 73 ALA B C 1
ATOM 1591 O O . ALA B 1 73 ? 11.938 -9.789 -13.156 1 79.25 73 ALA B O 1
ATOM 1592 N N . THR B 1 74 ? 12.883 -8.211 -14.438 1 82.12 74 THR B N 1
ATOM 1593 C CA . THR B 1 74 ? 11.695 -8.031 -15.266 1 82.12 74 THR B CA 1
ATOM 1594 C C . THR B 1 74 ? 11.383 -9.305 -16.047 1 82.12 74 THR B C 1
ATOM 1596 O O . THR B 1 74 ? 10.227 -9.734 -16.125 1 82.12 74 THR B O 1
ATOM 1599 N N . LEU B 1 75 ? 12.422 -9.859 -16.516 1 87.31 75 LEU B N 1
ATOM 1600 C CA . LEU B 1 75 ? 12.258 -11.086 -17.281 1 87.31 75 LEU B CA 1
ATOM 1601 C C . LEU B 1 75 ? 11.75 -12.219 -16.406 1 87.31 75 LEU B C 1
ATOM 1603 O O . LEU B 1 75 ? 10.906 -13.016 -16.828 1 87.31 75 LEU B O 1
ATOM 1607 N N . ARG B 1 76 ? 12.234 -12.266 -15.227 1 88.62 76 ARG B N 1
ATOM 1608 C CA . ARG B 1 76 ? 11.789 -13.297 -14.297 1 88.62 76 ARG B CA 1
ATOM 1609 C C . ARG B 1 76 ? 10.312 -13.141 -13.969 1 88.62 76 ARG B C 1
ATOM 1611 O O . ARG B 1 76 ? 9.578 -14.125 -13.914 1 88.62 76 ARG B O 1
ATOM 1618 N N . CYS B 1 77 ? 9.859 -11.938 -13.852 1 89.56 77 CYS B N 1
ATOM 1619 C CA . CYS B 1 77 ? 8.453 -11.68 -13.57 1 89.56 77 CYS B CA 1
ATOM 1620 C C . CYS B 1 77 ? 7.574 -12.078 -14.742 1 89.56 77 CYS B C 1
ATOM 1622 O O . CYS B 1 77 ? 6.516 -12.688 -14.555 1 89.56 77 CYS B O 1
ATOM 1624 N N . ARG B 1 78 ? 8.062 -11.758 -15.883 1 91.25 78 ARG B N 1
ATOM 1625 C CA . ARG B 1 78 ? 7.305 -12.117 -17.078 1 91.25 78 ARG B CA 1
ATOM 1626 C C . ARG B 1 78 ? 7.219 -13.633 -17.234 1 91.25 78 ARG B C 1
ATOM 1628 O O . ARG B 1 78 ? 6.164 -14.164 -17.578 1 91.25 78 ARG B O 1
ATOM 1635 N N . ARG B 1 79 ? 8.312 -14.281 -16.984 1 93.25 79 ARG B N 1
ATOM 1636 C CA . ARG B 1 79 ? 8.312 -15.734 -17.047 1 93.25 79 ARG B CA 1
ATOM 1637 C C . ARG B 1 79 ? 7.352 -16.344 -16.031 1 93.25 79 ARG B C 1
ATOM 1639 O O . ARG B 1 79 ? 6.617 -17.281 -16.344 1 93.25 79 ARG B O 1
ATOM 1646 N N . PHE B 1 80 ? 7.367 -15.766 -14.898 1 93.94 80 PHE B N 1
ATOM 1647 C CA . PHE B 1 80 ? 6.457 -16.203 -13.852 1 93.94 80 PHE B CA 1
ATOM 1648 C C . PHE B 1 80 ? 5.004 -16.031 -14.289 1 93.94 80 PHE B C 1
ATOM 1650 O O . PHE B 1 80 ? 4.199 -16.969 -14.156 1 93.94 80 PHE B O 1
ATOM 1657 N N . ALA B 1 81 ? 4.699 -14.938 -14.883 1 95.44 81 ALA B N 1
ATOM 1658 C CA . ALA B 1 81 ? 3.352 -14.656 -15.367 1 95.44 81 ALA B CA 1
ATOM 1659 C C . ALA B 1 81 ? 2.941 -15.656 -16.453 1 95.44 81 ALA B C 1
ATOM 1661 O O . ALA B 1 81 ? 1.822 -16.172 -16.422 1 95.44 81 ALA B O 1
ATOM 1662 N N . ASN B 1 82 ? 3.842 -15.883 -17.297 1 95.31 82 ASN B N 1
ATOM 1663 C CA . ASN B 1 82 ? 3.586 -16.844 -18.375 1 95.31 82 ASN B CA 1
ATOM 1664 C C . ASN B 1 82 ? 3.344 -18.25 -17.812 1 95.31 82 ASN B C 1
ATOM 1666 O O . ASN B 1 82 ? 2.488 -18.969 -18.328 1 95.31 82 ASN B O 1
ATOM 1670 N N . GLN B 1 83 ? 4.117 -18.594 -16.812 1 95.75 83 GLN B N 1
ATOM 1671 C CA . GLN B 1 83 ? 3.951 -19.906 -16.188 1 95.75 83 GLN B CA 1
ATOM 1672 C C . GLN B 1 83 ? 2.59 -20.016 -15.516 1 95.75 83 GLN B C 1
ATOM 1674 O O . GLN B 1 83 ? 1.947 -21.062 -15.578 1 95.75 83 GLN B O 1
ATOM 1679 N N . LEU B 1 84 ? 2.125 -19 -14.906 1 96.19 84 LEU B N 1
ATOM 1680 C CA . LEU B 1 84 ? 0.805 -18.984 -14.289 1 96.19 84 LEU B CA 1
ATOM 1681 C C . LEU B 1 84 ? -0.284 -19.234 -15.32 1 96.19 84 LEU B C 1
ATOM 1683 O O . LEU B 1 84 ? -1.174 -20.062 -15.109 1 96.19 84 LEU B O 1
ATOM 1687 N N . HIS B 1 85 ? -0.171 -18.516 -16.375 1 96.25 85 HIS B N 1
ATOM 1688 C CA . HIS B 1 85 ? -1.144 -18.656 -17.453 1 96.25 85 HIS B CA 1
ATOM 1689 C C . HIS B 1 85 ? -1.098 -20.062 -18.047 1 96.25 85 HIS B C 1
ATOM 1691 O O . HIS B 1 85 ? -2.137 -20.703 -18.219 1 96.25 85 HIS B O 1
ATOM 1697 N N . GLY B 1 86 ? 0.059 -20.469 -18.359 1 95.88 86 GLY B N 1
ATOM 1698 C CA . GLY B 1 86 ? 0.24 -21.75 -19.016 1 95.88 86 GLY B CA 1
ATOM 1699 C C . GLY B 1 86 ? -0.184 -22.922 -18.141 1 95.88 86 GLY B C 1
ATOM 1700 O O . GLY B 1 86 ? -0.838 -23.844 -18.625 1 95.88 86 GLY B O 1
ATOM 1701 N N . ARG B 1 87 ? 0.165 -22.844 -16.922 1 95.12 87 ARG B N 1
ATOM 1702 C CA . ARG B 1 87 ? -0.054 -23.984 -16.016 1 95.12 87 ARG B CA 1
ATOM 1703 C C . ARG B 1 87 ? -1.496 -24.016 -15.523 1 95.12 87 ARG B C 1
ATOM 1705 O O . ARG B 1 87 ? -2.066 -25.094 -15.328 1 95.12 87 ARG B O 1
ATOM 1712 N N . PHE B 1 88 ? -2.08 -22.875 -15.289 1 96.75 88 PHE B N 1
ATOM 1713 C CA . PHE B 1 88 ? -3.348 -22.859 -14.562 1 96.75 88 PHE B CA 1
ATOM 1714 C C . PHE B 1 88 ? -4.453 -22.266 -15.422 1 96.75 88 PHE B C 1
ATOM 1716 O O . PHE B 1 88 ? -5.621 -22.25 -15.023 1 96.75 88 PHE B O 1
ATOM 1723 N N . GLY B 1 89 ? -4.199 -21.688 -16.484 1 95.81 89 GLY B N 1
ATOM 1724 C CA . GLY B 1 89 ? -5.188 -21.156 -17.422 1 95.81 89 GLY B CA 1
ATOM 1725 C C . GLY B 1 89 ? -5.805 -19.859 -16.953 1 95.81 89 GLY B C 1
ATOM 1726 O O . GLY B 1 89 ? -6.875 -19.469 -17.422 1 95.81 89 GLY B O 1
ATOM 1727 N N . VAL B 1 90 ? -5.156 -19.188 -16.047 1 95.88 90 VAL B N 1
ATOM 1728 C CA . VAL B 1 90 ? -5.715 -17.953 -15.508 1 95.88 90 VAL B CA 1
ATOM 1729 C C . VAL B 1 90 ? -5.285 -16.781 -16.375 1 95.88 90 VAL B C 1
ATOM 1731 O O . VAL B 1 90 ? -4.223 -16.812 -17 1 95.88 90 VAL B O 1
ATOM 1734 N N . THR B 1 91 ? -6.164 -15.734 -16.422 1 95.81 91 THR B N 1
ATOM 1735 C CA . THR B 1 91 ? -5.805 -14.477 -17.047 1 95.81 91 THR B CA 1
ATOM 1736 C C . THR B 1 91 ? -4.84 -13.68 -16.172 1 95.81 91 THR B C 1
ATOM 1738 O O . THR B 1 91 ? -5.121 -13.43 -15 1 95.81 91 THR B O 1
ATOM 1741 N N . VAL B 1 92 ? -3.668 -13.273 -16.797 1 96.19 92 VAL B N 1
ATOM 1742 C CA . VAL B 1 92 ? -2.654 -12.586 -16 1 96.19 92 VAL B CA 1
ATOM 1743 C C . VAL B 1 92 ? -2.428 -11.18 -16.562 1 96.19 92 VAL B C 1
ATOM 1745 O O . VAL B 1 92 ? -2.279 -11 -17.766 1 96.19 92 VAL B O 1
ATOM 1748 N N . GLU B 1 93 ? -2.467 -10.203 -15.688 1 93.62 93 GLU B N 1
ATOM 1749 C CA . GLU B 1 93 ? -2.131 -8.812 -15.984 1 93.62 93 GLU B CA 1
ATOM 1750 C C . GLU B 1 93 ? -0.818 -8.406 -15.328 1 93.62 93 GLU B C 1
ATOM 1752 O O . GLU B 1 93 ? -0.614 -8.656 -14.133 1 93.62 93 GLU B O 1
ATOM 1757 N N . LEU B 1 94 ? 0.072 -7.754 -16.156 1 89.69 94 LEU B N 1
ATOM 1758 C CA . LEU B 1 94 ? 1.32 -7.227 -15.609 1 89.69 94 LEU B CA 1
ATOM 1759 C C . LEU B 1 94 ? 1.169 -5.758 -15.227 1 89.69 94 LEU B C 1
ATOM 1761 O O . LEU B 1 94 ? 0.648 -4.957 -16.016 1 89.69 94 LEU B O 1
ATOM 1765 N N . VAL B 1 95 ? 1.557 -5.48 -14.016 1 85.25 95 VAL B N 1
ATOM 1766 C CA . VAL B 1 95 ? 1.426 -4.105 -13.547 1 85.25 95 VAL B CA 1
ATOM 1767 C C . VAL B 1 95 ? 2.797 -3.562 -13.148 1 85.25 95 VAL B C 1
ATOM 1769 O O . VAL B 1 95 ? 3.52 -4.199 -12.375 1 85.25 95 VAL B O 1
ATOM 1772 N N . ASP B 1 96 ? 3.129 -2.451 -13.797 1 73.06 96 ASP B N 1
ATOM 1773 C CA . ASP B 1 96 ? 4.387 -1.785 -13.477 1 73.06 96 ASP B CA 1
ATOM 1774 C C . ASP B 1 96 ? 4.285 -1.021 -12.156 1 73.06 96 ASP B C 1
ATOM 1776 O O . ASP B 1 96 ? 3.305 -0.316 -11.914 1 73.06 96 ASP B O 1
ATOM 1780 N N . GLU B 1 97 ? 5.246 -1.399 -11.297 1 59.09 97 GLU B N 1
ATOM 1781 C CA . GLU B 1 97 ? 5.297 -0.728 -10 1 59.09 97 GLU B CA 1
ATOM 1782 C C . GLU B 1 97 ? 5.391 0.786 -10.164 1 59.09 97 GLU B C 1
ATOM 1784 O O . GLU B 1 97 ? 4.918 1.54 -9.312 1 59.09 97 GLU B O 1
ATOM 1789 N N . ARG B 1 98 ? 6.188 1.13 -11.281 1 50.53 98 ARG B N 1
ATOM 1790 C CA . ARG B 1 98 ? 6.488 2.543 -11.492 1 50.53 98 ARG B CA 1
ATOM 1791 C C . ARG B 1 98 ? 5.266 3.293 -12.016 1 50.53 98 ARG B C 1
ATOM 1793 O O . ARG B 1 98 ? 5.145 4.504 -11.82 1 50.53 98 ARG B O 1
ATOM 1800 N N . GLY B 1 99 ? 4.551 2.58 -13.078 1 44.88 99 GLY B N 1
ATOM 1801 C CA . GLY B 1 99 ? 3.609 3.113 -14.047 1 44.88 99 GLY B CA 1
ATOM 1802 C C . GLY B 1 99 ? 2.48 3.902 -13.414 1 44.88 99 GLY B C 1
ATOM 1803 O O . GLY B 1 99 ? 1.436 4.109 -14.031 1 44.88 99 GLY B O 1
ATOM 1804 N N . SER B 1 100 ? 1.866 3.943 -12.359 1 40.03 100 SER B N 1
ATOM 1805 C CA . SER B 1 100 ? 0.783 4.875 -12.656 1 40.03 100 SER B CA 1
ATOM 1806 C C . SER B 1 100 ? 1.255 6 -13.57 1 40.03 100 SER B C 1
ATOM 1808 O O . SER B 1 100 ? 2.375 6.496 -13.422 1 40.03 100 SER B O 1
ATOM 1810 N N . SER B 1 101 ? 0.727 6.164 -14.945 1 35.34 101 SER B N 1
ATOM 1811 C CA . SER B 1 101 ? 1.07 6.852 -16.188 1 35.34 101 SER B CA 1
ATOM 1812 C C . SER B 1 101 ? 1.726 8.203 -15.906 1 35.34 101 SER B C 1
ATOM 1814 O O . SER B 1 101 ? 1.465 8.82 -14.875 1 35.34 101 SER B O 1
ATOM 1816 N N . MET B 1 102 ? 2.764 8.586 -16.562 1 34.09 102 MET B N 1
ATOM 1817 C CA . MET B 1 102 ? 3.254 9.891 -16.984 1 34.09 102 MET B CA 1
ATOM 1818 C C . MET B 1 102 ? 2.098 10.812 -17.359 1 34.09 102 MET B C 1
ATOM 1820 O O . MET B 1 102 ? 2.08 11.984 -16.969 1 34.09 102 MET B O 1
ATOM 1824 N N . GLU B 1 103 ? 1.249 10.438 -18.375 1 34.62 103 GLU B N 1
ATOM 1825 C CA . GLU B 1 103 ? 0.159 11.242 -18.922 1 34.62 103 GLU B CA 1
ATOM 1826 C C . GLU B 1 103 ? -0.896 11.531 -17.859 1 34.62 103 GLU B C 1
ATOM 1828 O O . GLU B 1 103 ? -1.399 12.656 -17.766 1 34.62 103 GLU B O 1
ATOM 1833 N N . ALA B 1 104 ? -1.476 10.641 -17.188 1 35.47 104 ALA B N 1
ATOM 1834 C C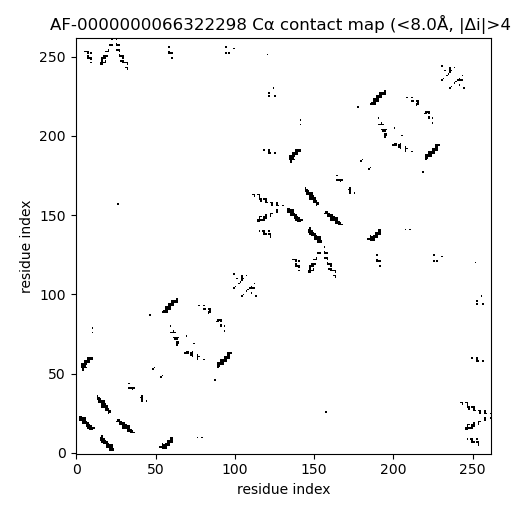A . ALA B 1 104 ? -2.324 11.062 -16.078 1 35.47 104 ALA B CA 1
ATOM 1835 C C . ALA B 1 104 ? -1.496 11.703 -14.961 1 35.47 104 ALA B C 1
ATOM 1837 O O . ALA B 1 104 ? -1.959 12.625 -14.289 1 35.47 104 ALA B O 1
ATOM 1838 N N . GLN B 1 105 ? -0.21 11.336 -14.719 1 36.84 105 GLN B N 1
ATOM 1839 C CA . GLN B 1 105 ? 0.85 12.047 -14.008 1 36.84 105 GLN B CA 1
ATOM 1840 C C . GLN B 1 105 ? 1.122 13.406 -14.641 1 36.84 105 GLN B C 1
ATOM 1842 O O . GLN B 1 105 ? 1.399 14.375 -13.938 1 36.84 105 GLN B O 1
ATOM 1847 N N . GLU B 1 106 ? 1.489 13.383 -15.891 1 36.94 106 GLU B N 1
ATOM 1848 C CA . GLU B 1 106 ? 1.644 14.602 -16.672 1 36.94 106 GLU B CA 1
ATOM 1849 C C . GLU B 1 106 ? 0.436 15.516 -16.516 1 36.94 106 GLU B C 1
ATOM 1851 O O . GLU B 1 106 ? 0.576 16.75 -16.516 1 36.94 106 GLU B O 1
ATOM 1856 N N . LYS B 1 107 ? -0.837 15.055 -16.969 1 36.88 107 LYS B N 1
ATOM 1857 C CA . LYS B 1 107 ? -1.979 15.953 -16.812 1 36.88 107 LYS B CA 1
ATOM 1858 C C . LYS B 1 107 ? -2.15 16.375 -15.352 1 36.88 107 LYS B C 1
ATOM 1860 O O . LYS B 1 107 ? -2.791 17.391 -15.07 1 36.88 107 LYS B O 1
ATOM 1865 N N . LEU B 1 108 ? -2.215 15.297 -14.297 1 38.19 108 LEU B N 1
ATOM 1866 C CA . LEU B 1 108 ? -2.01 15.867 -12.977 1 38.19 108 LEU B CA 1
ATOM 1867 C C . LEU B 1 108 ? -0.547 16.25 -12.766 1 38.19 108 LEU B C 1
ATOM 1869 O O . LEU B 1 108 ? 0.339 15.391 -12.875 1 38.19 108 LEU B O 1
ATOM 1873 N N . GLY B 1 109 ? 0.221 16.938 -13.531 1 33.34 109 GLY B N 1
ATOM 1874 C CA . GLY B 1 109 ? 1.585 17.438 -13.625 1 33.34 109 GLY B CA 1
ATOM 1875 C C . GLY B 1 109 ? 2.6 16.516 -12.977 1 33.34 109 GLY B C 1
ATOM 1876 O O . GLY B 1 109 ? 3.621 16.188 -13.586 1 33.34 109 GLY B O 1
ATOM 1877 N N . SER B 1 110 ? 3.088 16.953 -11.695 1 34.91 110 SER B N 1
ATOM 1878 C CA . SER B 1 110 ? 4.301 16.516 -11.008 1 34.91 110 SER B CA 1
ATOM 1879 C C . SER B 1 110 ? 4.285 15.023 -10.75 1 34.91 110 SER B C 1
ATOM 1881 O O . SER B 1 110 ? 3.217 14.406 -10.695 1 34.91 110 SER B O 1
ATOM 1883 N N . HIS B 1 111 ? 5.352 14.188 -11.07 1 39.81 111 HIS B N 1
ATOM 1884 C CA . HIS B 1 111 ? 5.844 12.883 -10.648 1 39.81 111 HIS B CA 1
ATOM 1885 C C . HIS B 1 111 ? 5.16 12.43 -9.359 1 39.81 111 HIS B C 1
ATOM 1887 O O . HIS B 1 111 ? 5.465 11.359 -8.836 1 39.81 111 HIS B O 1
ATOM 1893 N N . ALA B 1 112 ? 4.598 13.258 -8.648 1 40.03 112 ALA B N 1
ATOM 1894 C CA . ALA B 1 112 ? 4.367 13.273 -7.207 1 40.03 112 ALA B CA 1
ATOM 1895 C C . ALA B 1 112 ? 3.16 12.414 -6.84 1 40.03 112 ALA B C 1
ATOM 1897 O O . ALA B 1 112 ? 2.662 12.492 -5.715 1 40.03 112 ALA B O 1
ATOM 1898 N N . PRO B 1 113 ? 2.314 11.992 -7.805 1 42.31 113 PRO B N 1
ATOM 1899 C CA . PRO B 1 113 ? 1.092 11.477 -7.184 1 42.31 113 PRO B CA 1
ATOM 1900 C C . PRO B 1 113 ? 1.358 10.305 -6.238 1 42.31 113 PRO B C 1
ATOM 1902 O O . PRO B 1 113 ? 0.551 10.031 -5.348 1 42.31 113 PRO B O 1
ATOM 1905 N N . ASP B 1 114 ? 2.182 9.266 -6.828 1 49.44 114 ASP B N 1
ATOM 1906 C CA . ASP B 1 114 ? 2.293 8.039 -6.043 1 49.44 114 ASP B CA 1
ATOM 1907 C C . ASP B 1 114 ? 2.506 8.352 -4.566 1 49.44 114 ASP B C 1
ATOM 1909 O O . ASP B 1 114 ? 2.764 7.449 -3.766 1 49.44 114 ASP B O 1
ATOM 1913 N N . ASP B 1 115 ? 2.619 9.68 -4.48 1 62.97 115 ASP B N 1
ATOM 1914 C CA . ASP B 1 115 ? 3.318 10.062 -3.256 1 62.97 115 ASP B CA 1
ATOM 1915 C C . ASP B 1 115 ? 2.391 9.969 -2.047 1 62.97 115 ASP B C 1
ATOM 1917 O O . ASP B 1 115 ? 2.852 9.789 -0.918 1 62.97 115 ASP B O 1
ATOM 1921 N N . ALA B 1 116 ? 0.964 9.781 -2.6 1 85 116 ALA B N 1
ATOM 1922 C CA . ALA B 1 116 ? 0.168 9.68 -1.379 1 85 116 ALA B CA 1
ATOM 1923 C C . ALA B 1 116 ? -0.048 8.219 -0.988 1 85 116 ALA B C 1
ATOM 1925 O O . ALA B 1 116 ? -0.551 7.93 0.1 1 85 116 ALA B O 1
ATOM 1926 N N . MET B 1 117 ? 0.404 7.332 -1.889 1 82 117 MET B N 1
ATOM 1927 C CA . MET B 1 117 ? 0.227 5.906 -1.623 1 82 117 MET B CA 1
ATOM 1928 C C . MET B 1 117 ? 0.93 5.5 -0.332 1 82 117 MET B C 1
ATOM 1930 O O . MET B 1 117 ? 0.436 4.648 0.408 1 82 117 MET B O 1
ATOM 1934 N N . ALA B 1 118 ? 2.025 6.109 -0.112 1 82.62 118 ALA B N 1
ATOM 1935 C CA . ALA B 1 118 ? 2.744 5.809 1.124 1 82.62 118 ALA B CA 1
ATOM 1936 C C . ALA B 1 118 ? 1.881 6.109 2.348 1 82.62 118 ALA B C 1
ATOM 1938 O O . ALA B 1 118 ? 1.818 5.305 3.281 1 82.62 118 ALA B O 1
ATOM 1939 N N . ALA B 1 119 ? 1.147 7.195 2.271 1 88.56 119 ALA B N 1
ATOM 1940 C CA . ALA B 1 119 ? 0.235 7.535 3.359 1 88.56 119 ALA B CA 1
ATOM 1941 C C . ALA B 1 119 ? -0.876 6.5 3.49 1 88.56 119 ALA B C 1
ATOM 1943 O O . ALA B 1 119 ? -1.242 6.109 4.602 1 88.56 119 ALA B O 1
ATOM 1944 N N . ALA B 1 120 ? -1.341 6.055 2.355 1 89.44 120 ALA B N 1
ATOM 1945 C CA . ALA B 1 120 ? -2.395 5.043 2.361 1 89.44 120 ALA B CA 1
ATOM 1946 C C . ALA B 1 120 ? -1.896 3.738 2.975 1 89.44 120 ALA B C 1
ATOM 1948 O O . ALA B 1 120 ? -2.631 3.066 3.703 1 89.44 120 ALA B O 1
ATOM 1949 N N . ILE B 1 121 ? -0.7 3.408 2.686 1 84 121 ILE B N 1
ATOM 1950 C CA . ILE B 1 121 ? -0.101 2.188 3.215 1 84 121 ILE B CA 1
ATOM 1951 C C . ILE B 1 121 ? 0.039 2.295 4.73 1 84 121 ILE B C 1
ATOM 1953 O O . ILE B 1 121 ? -0.313 1.366 5.461 1 84 121 ILE B O 1
ATOM 1957 N N . ILE B 1 122 ? 0.547 3.373 5.223 1 85 122 ILE B N 1
ATOM 1958 C CA . ILE B 1 122 ? 0.691 3.619 6.656 1 85 122 ILE B CA 1
ATOM 1959 C C . ILE B 1 122 ? -0.667 3.488 7.34 1 85 122 ILE B C 1
ATOM 1961 O O . ILE B 1 122 ? -0.79 2.811 8.367 1 85 122 ILE B O 1
ATOM 1965 N N . LEU B 1 123 ? -1.666 4.133 6.77 1 91.56 123 LEU B N 1
ATOM 1966 C CA . LEU B 1 123 ? -3.004 4.109 7.352 1 91.56 123 LEU B CA 1
ATOM 1967 C C . LEU B 1 123 ? -3.582 2.697 7.324 1 91.56 123 LEU B C 1
ATOM 1969 O O . LEU B 1 123 ? -4.234 2.271 8.281 1 91.56 123 LEU B O 1
ATOM 1973 N N . GLN B 1 124 ? -3.381 2.043 6.23 1 87.31 124 GLN B N 1
ATOM 1974 C CA . GLN B 1 124 ? -3.885 0.677 6.121 1 87.31 124 GLN B CA 1
ATOM 1975 C C . GLN B 1 124 ? -3.287 -0.219 7.199 1 87.31 124 GLN B C 1
ATOM 1977 O O . GLN B 1 124 ? -3.994 -1.028 7.805 1 87.31 124 GLN B O 1
ATOM 1982 N N . ARG B 1 125 ? -2.027 -0.101 7.41 1 83.06 125 ARG B N 1
ATOM 1983 C CA . ARG B 1 125 ? -1.371 -0.868 8.461 1 83.06 125 ARG B CA 1
ATOM 1984 C C . ARG B 1 125 ? -1.993 -0.575 9.82 1 83.06 125 ARG B C 1
ATOM 1986 O O . ARG B 1 125 ? -2.211 -1.488 10.625 1 83.06 125 ARG B O 1
ATOM 1993 N N . TYR B 1 126 ? -2.205 0.652 10.07 1 87.5 126 TYR B N 1
ATOM 1994 C CA . TYR B 1 126 ? -2.836 1.055 11.32 1 87.5 126 TYR B CA 1
ATOM 1995 C C . TYR B 1 126 ? -4.215 0.425 11.461 1 87.5 126 TYR B C 1
ATOM 1997 O O . TYR B 1 126 ? -4.543 -0.139 12.508 1 87.5 126 TYR B O 1
ATOM 2005 N N . LEU B 1 127 ? -5.035 0.467 10.406 1 88.62 127 LEU B N 1
ATOM 2006 C CA . LEU B 1 127 ? -6.387 -0.074 10.414 1 88.62 127 LEU B CA 1
ATOM 2007 C C . LEU B 1 127 ? -6.367 -1.586 10.609 1 88.62 127 LEU B C 1
ATOM 2009 O O . LEU B 1 127 ? -7.219 -2.137 11.312 1 88.62 127 LEU B O 1
ATOM 2013 N N . ASP B 1 128 ? -5.414 -2.158 9.945 1 81.06 128 ASP B N 1
ATOM 2014 C CA . ASP B 1 128 ? -5.297 -3.609 10.055 1 81.06 128 ASP B CA 1
ATOM 2015 C C . ASP B 1 128 ? -4.984 -4.027 11.492 1 81.06 128 ASP B C 1
ATOM 2017 O O . ASP B 1 128 ? -5.379 -5.109 11.93 1 81.06 128 ASP B O 1
ATOM 2021 N N . ARG B 1 129 ? -4.23 -3.229 12.172 1 79.56 129 ARG B N 1
ATOM 2022 C CA . ARG B 1 129 ? -3.881 -3.51 13.562 1 79.56 129 ARG B CA 1
ATOM 2023 C C . ARG B 1 129 ? -5.082 -3.311 14.484 1 79.56 129 ARG B C 1
ATOM 2025 O O . ARG B 1 129 ? -5.164 -3.932 15.547 1 79.56 129 ARG B O 1
ATOM 2032 N N . LEU B 1 130 ? -5.949 -2.391 14.164 1 78.62 130 LEU B N 1
ATOM 2033 C CA . LEU B 1 130 ? -7.156 -2.146 14.938 1 78.62 130 LEU B CA 1
ATOM 2034 C C . LEU B 1 130 ? -8.141 -3.299 14.797 1 78.62 130 LEU B C 1
ATOM 2036 O O . LEU B 1 130 ? -8.906 -3.592 15.719 1 78.62 130 LEU B O 1
ATOM 2040 N N . ALA B 1 131 ? -8.203 -3.701 13.562 1 70.25 131 ALA B N 1
ATOM 2041 C CA . ALA B 1 131 ? -9.156 -4.777 13.289 1 70.25 131 ALA B CA 1
ATOM 2042 C C . ALA B 1 131 ? -8.695 -6.09 13.922 1 70.25 131 ALA B C 1
ATOM 2044 O O . ALA B 1 131 ? -9.523 -6.879 14.391 1 70.25 131 ALA B O 1
#

Secondary structure (DSSP, 8-state):
----EEEEEEE-SSEEEEEEEETTTTEEEEEEEEE-SSHHHHHHHHHHHHHHH--SEEEEEE---TTSS--HHHHHHHHHHHHHHHHH---EEEEESS-S-HHHHHHS-SS-GGGGHHHHHHHHHHHHHH-/----EEEEEEE-SSEEEEEEEETTTTEEEEEEEEE-SSHHHHHHHHHHHHHHH--SEEEEEE---TTSS--HHHHHHHHHHHHHHHHH---EEEEESS-S-HHHHHHS-SSGGGGGHHHHHHHHHHHHHH-

Organism: Bordetella avium (strain 197N) (NCBI:txid360910)

Radius of gyration: 19.29 Å; Cα contacts (8 Å, |Δi|>4): 493; chains: 2; bounding box: 40×56×39 Å

Nearest PDB structures (foldseek):
  1nmn-assembly2_B  TM=8.183E-01  e=1.083E-11  Escherichia coli
  1nu0-assembly2_B  TM=8.467E-01  e=2.702E-11  Escherichia coli
  1nmn-assembly1_A  TM=7.584E-01  e=1.602E-11  Escherichia coli
  1nu0-assembly1_A  TM=7.041E-01  e=1.317E-11  Escherichia coli
  7ess-assembly1_A  TM=6.691E-01  e=1.951E-07  Mycobacterium tuberculosis H37Rv

Sequence (262 aa):
MPEETLLAFDFGEKKIGVAIGNTLTCHARPLEIIFSERRDERFGRIQALLEAWRPQRVVVGLALATDGGDQPATLRCRRFANQLHGRFGVTVELVDERGSSMEAQEKLGSHAPDDAMAAAIILQRYLDRLAMPEETLLAFDFGEKKIGVAIGNTLTCHARPLEIIFSERRDERFGRIQALLEAWRPQRVVVGLALATDGGDQPATLRCRRFANQLHGRFGVTVELVDERGSSMEAQEKLGSHAPDDAMAAAIILQRYLDRLA

pLDDT: mean 80.7, std 19.2, range [33.28, 97.69]

Solvent-accessible surface area (backbone atoms only — not comparable to full-atom values): 13975 Å² total; per-residue (Å²): 129,83,76,38,39,33,37,16,37,29,73,45,94,67,35,31,10,25,12,39,32,31,62,76,78,52,46,43,38,59,69,43,63,50,77,42,91,47,66,70,59,44,50,49,51,47,48,51,50,46,68,73,64,57,46,68,35,34,37,34,44,32,58,69,38,95,81,69,50,84,32,79,60,27,51,49,37,52,50,50,47,51,46,47,29,70,75,67,69,47,50,71,43,81,39,56,73,80,47,75,50,61,61,67,26,44,74,56,52,60,91,48,63,72,47,5,46,57,8,12,50,50,39,31,53,54,37,58,70,71,103,130,82,75,38,38,34,37,16,35,28,75,48,94,68,36,30,9,24,13,39,30,32,62,77,78,53,46,44,39,59,68,44,60,49,76,41,93,46,66,69,59,43,50,49,52,48,49,51,51,46,68,71,62,57,46,70,36,33,37,34,43,33,58,70,39,96,81,69,49,85,31,78,59,28,52,52,38,51,51,50,47,51,47,47,29,70,74,68,67,47,50,71,44,82,39,55,74,80,49,78,51,60,64,65,24,46,73,56,51,61,90,53,65,72,47,6,45,57,7,12,51,50,39,30,53,52,38,58,69,72,103

InterPro domains:
  IPR005227 Putative pre-16S rRNA nuclease [MF_00651] (4-131)
  IPR005227 Putative pre-16S rRNA nuclease [PF03652] (5-129)
  IPR005227 Putative pre-16S rRNA nuclease [PTHR33317] (5-129)
  IPR005227 Putative pre-16S rRNA nuclease [TIGR00250] (7-128)
  IPR005227 Putative pre-16S rRNA nuclease [cd16964] (6-129)
  IPR006641 YqgF/RNase H-like domain [SM00732] (4-104)
  IPR012337 Ribonuclease H-like superfamily [SSF53098] (5-129)
  IPR037027 YqgF/RNase H-like domain superfamily [G3DSA:3.30.420.140] (4-131)

Foldseek 3Di:
DDKFKEKEWEDDQQKIWIWIDIPVVPDIDTDDIDGDNDPVSSVVVVLVVCVVRVTQEYEYEAPADPVRDCDPRRVVRVVVQVCCCVVPVHHYHYDYPQDPDCVVCVVVNDSCPVVCVVVVVVVVVVVVVVD/DDKFKEKEWEDDQAKIWIWIDIPVVPDIDTDDIDGDNDPVSSVVVVLVVCVVRVTQEYEYEAPADPVRDCDPRRVVRVVVQVCCCVVPVHHYHYDYPQDPPPVVCVVVNDSCPCVCVVVVVVVVVVVVVVD